Protein AF-A0A4U6BMV7-F1 (afdb_monomer_lite)

Foldseek 3Di:
DLVVLVVVLVVLCVVPVPQDQDDPVLVLQVVLCLLQVNLDDGPVVVVVVPDHDHQPADPVLSVVVVLLSQLAPDPPDDDPPDDDDPDRDHHQPSVLCVVCSVVVHDDVVNVVSSVVSVVSSVSNCVSRVVRVVVCVVVVVVSPDDPSLVVLVLLLLLVLQVVVDPDPDLVVRVVSQLVLLVLLLCLLVPQWPFDPSDHNVSSQVQFDADPNDGDSGGDVVSSPQDPVRSVVSVPDPSDDPVSHTDSDSVVIDGD

Organism: NCBI:txid211460

Secondary structure (DSSP, 8-state):
-HHHHHHHHHHHHHHSTT-----HHHHHHHHHHHHTTT-S--HHHHHHTTT-------HHHHHHHHHHHHHT--TT---TT----SSPPPPP-HHHHHHHHHHT---HHHHHHHHHHHHHHHHHHHHHHHHHHHHHHHHHHHSTTSTHHHHHHHHHHHHHHHH-S---GGG-HHHHHHHHHHHHHHHTTSBPPPTT--HHHHHTTEEEETTEEEEEE-HHHHT--HHHHHHHHT-TTS-GGGS--SSGGGSPB-

Structure (mmCIF, N/CA/C/O backbone):
data_AF-A0A4U6BMV7-F1
#
_entry.id   AF-A0A4U6BMV7-F1
#
loop_
_atom_site.group_PDB
_atom_site.id
_atom_site.type_symbol
_atom_site.label_atom_id
_atom_site.label_alt_id
_atom_site.label_comp_id
_atom_site.label_asym_id
_atom_site.label_entity_id
_atom_site.label_seq_id
_atom_site.pdbx_PDB_ins_code
_atom_site.Cartn_x
_atom_site.Cartn_y
_atom_site.Cartn_z
_atom_site.occupancy
_atom_site.B_iso_or_equiv
_atom_site.auth_seq_id
_atom_site.auth_comp_id
_atom_site.auth_asym_id
_atom_site.auth_atom_id
_atom_site.pdbx_PDB_model_num
ATOM 1 N N . MET A 1 1 ? -32.126 15.095 31.385 1.00 83.62 1 MET A N 1
ATOM 2 C CA . MET A 1 1 ? -31.012 14.334 31.990 1.00 83.62 1 MET A CA 1
ATOM 3 C C . MET A 1 1 ? -30.967 12.863 31.563 1.00 83.62 1 MET A C 1
ATOM 5 O O . MET A 1 1 ? -30.259 12.572 30.618 1.00 83.62 1 MET A O 1
ATOM 9 N N . TRP A 1 2 ? -31.714 11.914 32.154 1.00 89.50 2 TRP A N 1
ATOM 10 C CA . TRP A 1 2 ? -31.563 10.479 31.798 1.00 89.50 2 TRP A CA 1
ATOM 11 C C . TRP A 1 2 ? -31.901 10.126 30.342 1.00 89.50 2 TRP A C 1
ATOM 13 O O . TRP A 1 2 ? -31.270 9.252 29.758 1.00 89.50 2 TRP A O 1
ATOM 23 N N . ILE A 1 3 ? -32.857 10.838 29.740 1.00 88.56 3 ILE A N 1
ATOM 24 C CA . ILE A 1 3 ? -33.189 10.700 28.314 1.00 88.56 3 ILE A CA 1
ATOM 25 C C . ILE A 1 3 ? -32.003 11.117 27.429 1.00 88.56 3 ILE A C 1
ATOM 27 O O . ILE A 1 3 ? -31.721 10.449 26.440 1.00 88.56 3 ILE A O 1
ATOM 31 N N . GLU A 1 4 ? -31.285 12.179 27.804 1.00 87.25 4 GLU A N 1
ATOM 32 C CA . GLU A 1 4 ? -30.104 12.668 27.076 1.00 87.25 4 GLU A CA 1
ATOM 33 C C . GLU A 1 4 ? -28.931 11.700 27.241 1.00 87.25 4 GLU A C 1
ATOM 35 O O . GLU A 1 4 ? -28.307 11.331 26.259 1.00 87.25 4 GLU A O 1
ATOM 40 N N . ILE A 1 5 ? -28.697 11.185 28.453 1.00 86.31 5 ILE A N 1
ATOM 41 C CA . ILE A 1 5 ? -27.660 10.168 28.703 1.00 86.31 5 ILE A CA 1
ATOM 42 C C . ILE A 1 5 ? -27.925 8.903 27.865 1.00 86.31 5 ILE A C 1
ATOM 44 O O . ILE A 1 5 ? -27.012 8.355 27.250 1.00 86.31 5 ILE A O 1
ATOM 48 N N . ALA A 1 6 ? -29.182 8.454 27.790 1.00 85.06 6 ALA A N 1
ATOM 49 C CA . ALA A 1 6 ? -29.576 7.313 26.963 1.00 85.06 6 ALA A CA 1
ATOM 50 C C . ALA A 1 6 ? -29.436 7.581 25.454 1.00 85.06 6 ALA A C 1
ATOM 52 O O . ALA A 1 6 ? -29.246 6.651 24.666 1.00 85.06 6 ALA A O 1
ATOM 53 N N . HIS A 1 7 ? -29.582 8.836 25.030 1.00 81.50 7 HIS A N 1
ATOM 54 C CA . HIS A 1 7 ? -29.341 9.255 23.654 1.00 81.50 7 HIS A CA 1
ATOM 55 C C . HIS A 1 7 ? -27.842 9.236 23.338 1.00 81.50 7 HIS A C 1
ATOM 57 O O . HIS A 1 7 ? -27.431 8.486 22.455 1.00 81.50 7 HIS A O 1
ATOM 63 N N . ASP A 1 8 ? -27.034 9.936 24.138 1.00 85.75 8 ASP A N 1
ATOM 64 C CA . ASP A 1 8 ? -25.571 9.974 24.036 1.00 85.75 8 ASP A CA 1
ATOM 65 C C . ASP A 1 8 ? -24.968 8.564 24.003 1.00 85.75 8 ASP A C 1
ATOM 67 O O . ASP A 1 8 ? -24.117 8.265 23.170 1.00 85.75 8 ASP A O 1
ATOM 71 N N . TYR A 1 9 ? -25.418 7.665 24.885 1.00 85.44 9 TYR A N 1
ATOM 72 C CA . TYR A 1 9 ? -24.913 6.290 24.932 1.00 85.44 9 TYR A CA 1
ATOM 73 C C . TYR A 1 9 ? -25.163 5.538 23.620 1.00 85.44 9 TYR A C 1
ATOM 75 O O . TYR A 1 9 ? -24.287 4.813 23.145 1.00 85.44 9 TYR A O 1
ATOM 83 N N . ARG A 1 10 ? -26.341 5.721 23.008 1.00 78.88 10 ARG A N 1
ATOM 84 C CA . ARG A 1 10 ? -26.680 5.089 21.725 1.00 78.88 10 ARG A CA 1
ATOM 85 C C . ARG A 1 10 ? -25.865 5.666 20.576 1.00 78.88 10 ARG A C 1
ATOM 87 O O . ARG A 1 10 ? -25.401 4.889 19.747 1.00 78.88 10 ARG A O 1
ATOM 94 N N . GLU A 1 11 ? -25.668 6.980 20.540 1.00 76.12 11 GLU A N 1
ATOM 95 C CA . GLU A 1 11 ? -24.834 7.627 19.522 1.00 76.12 11 GLU A CA 1
ATOM 96 C C . GLU A 1 11 ? -23.381 7.170 19.617 1.00 76.12 11 GLU A C 1
ATOM 98 O O . GLU A 1 11 ? -22.815 6.714 18.626 1.00 76.12 11 GLU A O 1
ATOM 103 N N . ILE A 1 12 ? -22.804 7.194 20.821 1.00 77.75 12 ILE A N 1
ATOM 104 C CA . ILE A 1 12 ? -21.441 6.718 21.067 1.00 77.75 12 ILE A CA 1
ATOM 105 C C . ILE A 1 12 ? -21.323 5.250 20.647 1.00 77.75 12 ILE A C 1
ATOM 107 O O . ILE A 1 12 ? -20.420 4.895 19.897 1.00 77.75 12 ILE A O 1
ATOM 111 N N . LYS A 1 13 ? -22.264 4.388 21.045 1.00 73.69 13 LYS A N 1
ATOM 112 C CA . LYS A 1 13 ? -22.252 2.970 20.655 1.00 73.69 13 LYS A CA 1
ATOM 113 C C . LYS A 1 13 ? -22.381 2.768 19.140 1.00 73.69 13 LYS A C 1
ATOM 115 O O . LYS A 1 13 ? -21.742 1.871 18.601 1.00 73.69 13 LYS A O 1
ATOM 120 N N . ALA A 1 14 ? -23.172 3.592 18.452 1.00 65.56 14 ALA A N 1
ATOM 121 C CA . ALA A 1 14 ? -23.327 3.532 17.000 1.00 65.56 14 ALA A CA 1
ATOM 122 C C . ALA A 1 14 ? -22.058 3.984 16.258 1.00 65.56 14 ALA A C 1
ATOM 124 O O . ALA A 1 14 ? -21.673 3.350 15.279 1.00 65.56 14 ALA A O 1
ATOM 125 N N . VAL A 1 15 ? -21.392 5.038 16.742 1.00 62.84 15 VAL A N 1
ATOM 126 C CA . VAL A 1 15 ? -20.135 5.550 16.170 1.00 62.84 15 VAL A CA 1
ATOM 127 C C . VAL A 1 15 ? -18.964 4.603 16.436 1.00 62.84 15 VAL A C 1
ATOM 129 O O . VAL A 1 15 ? -18.082 4.464 15.593 1.00 62.84 15 VAL A O 1
ATOM 132 N N . LEU A 1 16 ? -18.954 3.944 17.595 1.00 63.50 16 LEU A N 1
ATOM 133 C CA . LEU A 1 16 ? -17.887 3.030 18.006 1.00 63.50 16 LEU A CA 1
ATOM 134 C C . LEU A 1 16 ? -18.096 1.577 17.538 1.00 63.50 16 LEU A C 1
ATOM 136 O O . LEU A 1 16 ? -17.238 0.733 17.800 1.00 63.50 16 LEU A O 1
ATOM 140 N N . ASN A 1 17 ? -19.202 1.278 16.846 1.00 49.00 17 ASN A N 1
ATOM 141 C CA . ASN A 1 17 ? -19.452 -0.021 16.215 1.00 49.00 17 ASN A CA 1
ATOM 142 C C . ASN A 1 17 ? -18.253 -0.387 15.311 1.00 49.00 17 ASN A C 1
ATOM 144 O O . ASN A 1 17 ? -17.755 0.476 14.588 1.00 49.00 17 ASN A O 1
ATOM 148 N N . PRO A 1 18 ? -17.720 -1.614 15.423 1.00 49.53 18 PRO A N 1
ATOM 149 C CA . PRO A 1 18 ? -16.301 -1.880 15.639 1.00 49.53 18 PRO A CA 1
ATOM 150 C C . PRO A 1 18 ? -15.418 -1.236 14.566 1.00 49.53 18 PRO A C 1
ATOM 152 O O . PRO A 1 18 ? -15.155 -1.823 13.520 1.00 49.53 18 PRO A O 1
ATOM 155 N N . PHE A 1 19 ? -14.898 -0.038 14.840 1.00 53.53 19 PHE A N 1
ATOM 156 C CA . PHE A 1 19 ? -13.925 0.580 13.947 1.00 53.53 19 PHE A CA 1
ATOM 157 C C . PHE A 1 19 ? -12.626 -0.231 14.019 1.00 53.53 19 PHE A C 1
ATOM 159 O O . PH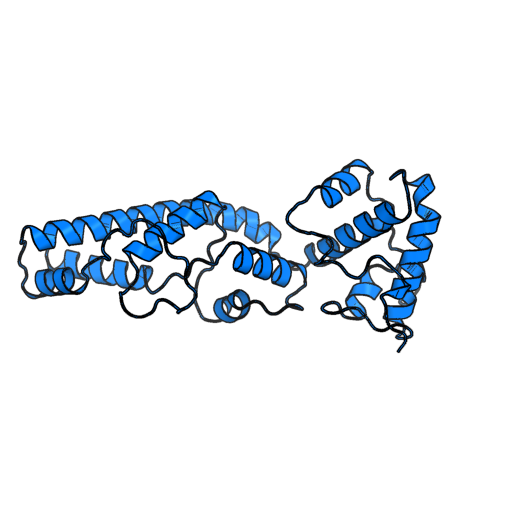E A 1 19 ? -11.877 -0.232 15.000 1.00 53.53 19 PHE A O 1
ATOM 166 N N . TRP A 1 20 ? -12.374 -0.999 12.968 1.00 51.22 20 TRP A N 1
ATOM 167 C CA . TRP A 1 20 ? -11.226 -1.881 12.905 1.00 51.22 20 TRP A CA 1
ATOM 168 C C . TRP A 1 20 ? -9.973 -1.103 12.501 1.00 51.22 20 TRP A C 1
ATOM 170 O O . TRP A 1 20 ? -9.879 -0.580 11.390 1.00 51.22 20 TRP A O 1
ATOM 180 N N . VAL A 1 21 ? -8.973 -1.047 13.386 1.00 56.03 21 VAL A N 1
ATOM 181 C CA . VAL A 1 21 ? -7.709 -0.360 13.086 1.00 56.03 21 VAL A CA 1
ATOM 182 C C . VAL A 1 21 ? -6.699 -1.341 12.468 1.00 56.03 21 VAL A C 1
ATOM 184 O O . VAL A 1 21 ? -6.159 -2.204 13.182 1.00 56.03 21 VAL A O 1
ATOM 187 N N . PRO A 1 22 ? -6.374 -1.215 11.164 1.00 55.50 22 PRO A N 1
ATOM 188 C CA . PRO A 1 22 ? -5.444 -2.122 10.503 1.00 55.50 22 PRO A CA 1
ATOM 189 C C . PRO A 1 22 ? -4.059 -2.121 11.140 1.00 55.50 22 PRO A C 1
ATOM 191 O O . PRO A 1 22 ? -3.555 -1.097 11.608 1.00 55.50 22 PRO A O 1
ATOM 194 N N . SER A 1 23 ? -3.395 -3.276 11.106 1.00 59.62 23 SER A N 1
ATOM 195 C CA . SER A 1 23 ? -1.971 -3.354 11.432 1.00 59.62 23 SER A CA 1
ATOM 196 C C . SER A 1 23 ? -1.124 -2.574 10.433 1.00 59.62 23 SER A C 1
ATOM 198 O O . SER A 1 23 ? -1.564 -2.280 9.321 1.00 59.62 23 SER A O 1
ATOM 200 N N . ALA A 1 24 ? 0.122 -2.268 10.808 1.00 58.81 24 ALA A N 1
ATOM 201 C CA . ALA A 1 24 ? 1.082 -1.671 9.884 1.00 58.81 24 ALA A CA 1
ATOM 202 C C . ALA A 1 24 ? 1.212 -2.511 8.605 1.00 58.81 24 ALA A C 1
ATOM 204 O O . ALA A 1 24 ? 1.053 -1.977 7.517 1.00 58.81 24 ALA A O 1
ATOM 205 N N . ALA A 1 25 ? 1.347 -3.833 8.740 1.00 60.06 25 ALA A N 1
ATOM 206 C CA . ALA A 1 25 ? 1.428 -4.750 7.608 1.00 60.06 25 ALA A CA 1
ATOM 207 C C . ALA A 1 25 ? 0.145 -4.783 6.755 1.00 60.06 25 ALA A C 1
ATOM 209 O O . ALA A 1 25 ? 0.225 -4.840 5.532 1.00 60.06 25 ALA A O 1
ATOM 210 N N . GLN A 1 26 ? -1.039 -4.731 7.375 1.00 61.44 26 GLN A N 1
ATOM 211 C CA . GLN A 1 26 ? -2.317 -4.694 6.652 1.00 61.44 26 GLN A CA 1
ATOM 212 C C . GLN A 1 26 ? -2.498 -3.375 5.906 1.00 61.44 26 GLN A C 1
ATOM 214 O O . GLN A 1 26 ? -2.930 -3.378 4.756 1.00 61.44 26 GLN A O 1
ATOM 219 N N . TRP A 1 27 ? -2.127 -2.262 6.536 1.00 62.41 27 TRP A N 1
ATOM 220 C CA . TRP A 1 27 ? -2.123 -0.949 5.907 1.00 62.41 27 TRP A CA 1
ATOM 221 C C . TRP A 1 27 ? -1.129 -0.883 4.751 1.00 62.41 27 TRP A C 1
ATOM 223 O O . TRP A 1 27 ? -1.503 -0.458 3.667 1.00 62.41 27 TRP A O 1
ATOM 233 N N . ASP A 1 28 ? 0.097 -1.368 4.939 1.00 61.62 28 ASP A N 1
ATOM 234 C CA . ASP A 1 28 ? 1.102 -1.436 3.877 1.00 61.62 28 ASP A CA 1
ATOM 235 C C . ASP A 1 28 ? 0.596 -2.302 2.718 1.00 61.62 28 ASP A C 1
ATOM 237 O O . ASP A 1 28 ? 0.696 -1.904 1.562 1.00 61.62 28 ASP A O 1
ATOM 241 N N . LEU A 1 29 ? -0.041 -3.442 3.012 1.00 63.47 29 LEU A N 1
ATOM 242 C CA . LEU A 1 29 ? -0.677 -4.292 2.005 1.00 63.47 29 LEU A CA 1
ATOM 243 C C . LEU A 1 29 ? -1.846 -3.590 1.300 1.00 63.47 29 LEU A C 1
ATOM 245 O O . LEU A 1 29 ? -2.033 -3.777 0.102 1.00 63.47 29 LEU A O 1
ATOM 249 N N . HIS A 1 30 ? -2.636 -2.781 2.005 1.00 63.94 30 HIS A N 1
ATOM 250 C CA . HIS A 1 30 ? -3.704 -1.982 1.405 1.00 63.94 30 HIS A CA 1
ATOM 251 C C . HIS A 1 30 ? -3.160 -0.851 0.534 1.00 63.94 30 HIS A C 1
ATOM 253 O O . HIS A 1 30 ? -3.622 -0.685 -0.588 1.00 63.94 30 HIS A O 1
ATOM 259 N N . VAL A 1 31 ? -2.131 -0.137 0.985 1.00 61.56 31 VAL A N 1
ATOM 260 C CA . VAL A 1 31 ? -1.416 0.858 0.181 1.00 61.56 31 VAL A CA 1
ATOM 261 C C . VAL A 1 31 ? -0.838 0.194 -1.067 1.00 61.56 31 VAL A C 1
ATOM 263 O O . VAL A 1 31 ? -1.027 0.701 -2.165 1.00 61.56 31 VAL A O 1
ATOM 266 N N . LEU A 1 32 ? -0.218 -0.981 -0.942 1.00 60.97 32 LEU A N 1
ATOM 267 C CA . LEU A 1 32 ? 0.260 -1.764 -2.083 1.00 60.97 32 LEU A CA 1
ATOM 268 C C . LEU A 1 32 ? -0.884 -2.216 -2.996 1.00 60.97 32 LEU A C 1
ATOM 270 O O . LEU A 1 32 ? -0.757 -2.127 -4.213 1.00 60.97 32 LEU A O 1
ATOM 274 N N . CYS A 1 33 ? -2.014 -2.656 -2.443 1.00 64.06 33 CYS A N 1
ATOM 275 C CA . CYS A 1 33 ? -3.225 -2.987 -3.193 1.00 64.06 33 CYS A CA 1
ATOM 276 C C . CYS A 1 33 ? -3.722 -1.777 -3.999 1.00 64.06 33 CYS A C 1
ATOM 278 O O . CYS A 1 33 ? -3.931 -1.894 -5.205 1.00 64.06 33 CYS A O 1
ATOM 280 N N . VAL A 1 34 ? -3.833 -0.599 -3.382 1.00 58.66 34 VAL A N 1
ATOM 281 C CA . VAL A 1 34 ? -4.225 0.652 -4.051 1.00 58.66 34 VAL A CA 1
ATOM 282 C C . VAL A 1 34 ? -3.208 1.029 -5.135 1.00 58.66 34 VAL A C 1
ATOM 284 O O . VAL A 1 34 ? -3.586 1.216 -6.292 1.00 58.66 34 VAL A O 1
ATOM 287 N N . LEU A 1 35 ? -1.912 1.022 -4.811 1.00 56.78 35 LEU A N 1
ATOM 288 C CA . LEU A 1 35 ? -0.816 1.330 -5.740 1.00 56.78 35 LEU A CA 1
ATOM 289 C C . LEU A 1 35 ? -0.722 0.347 -6.918 1.00 56.78 35 LEU A C 1
ATOM 291 O O . LEU A 1 35 ? -0.221 0.697 -7.990 1.00 56.78 35 LEU A O 1
ATOM 295 N N . THR A 1 36 ? -1.203 -0.882 -6.739 1.00 55.47 36 THR A N 1
ATOM 296 C CA . THR A 1 36 ? -1.270 -1.918 -7.779 1.00 55.47 36 THR A CA 1
ATOM 297 C C . THR A 1 36 ? -2.635 -1.989 -8.463 1.00 55.47 36 THR A C 1
ATOM 299 O O . THR A 1 36 ? -2.895 -2.952 -9.179 1.00 55.47 36 THR A O 1
ATOM 302 N N . HIS A 1 37 ? -3.508 -0.983 -8.309 1.00 57.28 37 HIS A N 1
ATOM 303 C CA . HIS A 1 37 ? -4.854 -0.961 -8.911 1.00 57.28 37 HIS A CA 1
ATOM 304 C C . HIS A 1 37 ? -5.693 -2.191 -8.543 1.00 57.28 37 HIS A C 1
ATOM 306 O O . HIS A 1 37 ? -6.374 -2.772 -9.385 1.00 57.28 37 HIS A O 1
ATOM 312 N N . ARG A 1 38 ? -5.615 -2.613 -7.278 1.00 56.16 38 ARG A N 1
ATOM 313 C CA . ARG A 1 38 ? -6.311 -3.785 -6.727 1.00 56.16 38 ARG A CA 1
ATOM 314 C C . ARG A 1 38 ? -5.942 -5.112 -7.401 1.00 56.16 38 ARG A C 1
ATOM 316 O O . ARG A 1 38 ? -6.679 -6.082 -7.286 1.00 56.16 38 ARG A O 1
ATOM 323 N N . GLN A 1 39 ? -4.789 -5.179 -8.074 1.00 55.53 39 GLN A N 1
ATOM 324 C CA . GLN A 1 39 ? -4.246 -6.442 -8.597 1.00 55.53 39 GLN A CA 1
ATOM 325 C C . GLN A 1 39 ? -3.719 -7.359 -7.482 1.00 55.53 39 GLN A C 1
ATOM 327 O O . GLN A 1 39 ? -3.504 -8.547 -7.713 1.00 55.53 39 GLN A O 1
ATOM 332 N N . MET A 1 40 ? -3.506 -6.813 -6.282 1.00 59.59 40 MET A N 1
ATOM 333 C CA . MET A 1 40 ? -3.282 -7.569 -5.052 1.00 59.59 40 MET A CA 1
ATOM 334 C C . MET A 1 40 ? -4.548 -7.548 -4.204 1.00 59.59 40 MET A C 1
ATOM 336 O O . MET A 1 40 ? -5.161 -6.494 -4.043 1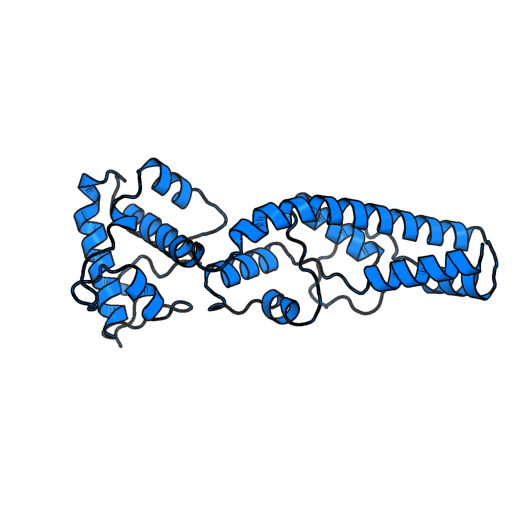.00 59.59 40 MET A O 1
ATOM 340 N N . GLU A 1 41 ? -4.911 -8.685 -3.623 1.00 56.56 41 GLU A N 1
ATOM 341 C CA . GLU A 1 41 ? -5.991 -8.738 -2.643 1.00 56.56 41 GLU A CA 1
ATOM 342 C C . GLU A 1 41 ? -5.493 -8.194 -1.302 1.00 56.56 41 GLU A C 1
ATOM 344 O O . GLU A 1 41 ? -4.417 -8.552 -0.820 1.00 56.56 41 GLU A O 1
ATOM 349 N N . SER A 1 42 ? -6.277 -7.306 -0.696 1.00 56.28 42 SER A N 1
ATOM 350 C CA . SER A 1 42 ? -6.076 -6.880 0.684 1.00 56.28 42 SER A CA 1
ATOM 351 C C . SER A 1 42 ? -7.390 -7.062 1.445 1.00 56.28 42 SER A C 1
ATOM 353 O O . SER A 1 42 ? -8.431 -6.618 0.947 1.00 56.28 42 SER A O 1
ATOM 355 N N . PRO A 1 43 ? -7.366 -7.666 2.651 1.00 57.53 43 PRO A N 1
ATOM 356 C CA . PRO A 1 43 ? -8.554 -7.817 3.496 1.00 57.53 43 PRO A CA 1
ATOM 357 C C . PRO A 1 43 ? -9.254 -6.480 3.775 1.00 57.53 43 PRO A C 1
ATOM 359 O O . PRO A 1 43 ? -10.473 -6.416 3.904 1.00 57.53 43 PRO A O 1
ATOM 362 N N . LEU A 1 44 ? -8.476 -5.393 3.799 1.00 54.41 44 LEU A N 1
ATOM 363 C CA . LEU A 1 44 ? -8.969 -4.026 3.937 1.00 54.41 44 LEU A CA 1
ATOM 364 C C . LEU A 1 44 ? -9.804 -3.565 2.747 1.00 54.41 44 LEU A C 1
ATOM 366 O O . LEU A 1 44 ? -10.798 -2.871 2.919 1.00 54.41 44 LEU A O 1
ATOM 370 N N . THR A 1 45 ? -9.419 -3.941 1.531 1.00 53.03 45 THR A N 1
ATOM 371 C CA . THR A 1 45 ? -10.122 -3.511 0.319 1.00 53.03 45 THR A CA 1
ATOM 372 C C . THR A 1 45 ? -11.473 -4.213 0.206 1.00 53.03 45 THR A C 1
ATOM 374 O O . THR A 1 45 ? -12.445 -3.573 -0.181 1.00 53.03 45 THR A O 1
ATOM 377 N N . ALA A 1 46 ? -11.562 -5.481 0.626 1.00 49.78 46 ALA A N 1
ATOM 378 C CA . ALA A 1 46 ? -12.832 -6.198 0.746 1.00 49.78 46 ALA A CA 1
ATOM 379 C C . ALA A 1 46 ?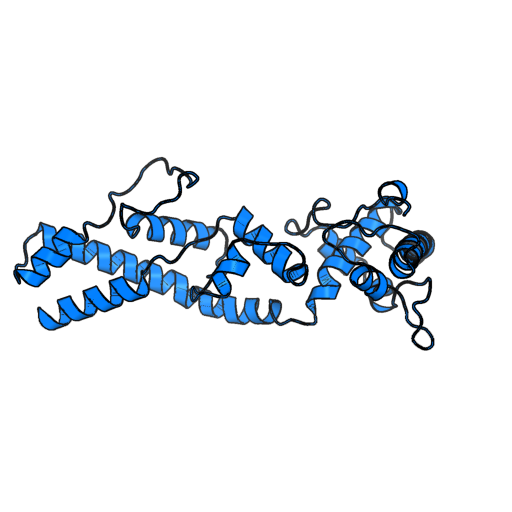 -13.773 -5.552 1.783 1.00 49.78 46 ALA A C 1
ATOM 381 O O . ALA A 1 46 ? -14.964 -5.427 1.520 1.00 49.78 46 ALA A O 1
ATOM 382 N N . ARG A 1 47 ? -13.238 -5.068 2.915 1.00 49.75 47 ARG A N 1
ATOM 383 C CA . ARG A 1 47 ? -14.019 -4.363 3.952 1.00 49.75 47 ARG A CA 1
ATOM 384 C C . ARG A 1 47 ? -14.407 -2.928 3.582 1.00 49.75 47 ARG A C 1
ATOM 386 O O . ARG A 1 47 ? -15.509 -2.509 3.907 1.00 49.75 47 ARG A O 1
ATOM 393 N N . SER A 1 48 ? -13.573 -2.207 2.825 1.00 45.75 48 SER A N 1
ATOM 394 C CA . SER A 1 48 ? -13.875 -0.838 2.355 1.00 45.75 48 SER A CA 1
ATOM 395 C C . SER A 1 48 ? -15.148 -0.728 1.506 1.00 45.75 48 SER A C 1
ATOM 397 O O . SER A 1 48 ? -15.725 0.347 1.389 1.00 45.75 48 SER A O 1
ATOM 399 N N . VAL A 1 49 ? -15.587 -1.841 0.909 1.00 42.62 49 VAL A N 1
ATOM 400 C CA . VAL A 1 49 ? -16.810 -1.930 0.096 1.00 42.62 49 VAL A CA 1
ATOM 401 C C . VAL A 1 49 ? -18.064 -2.099 0.973 1.00 42.62 49 VAL A C 1
ATOM 403 O O . VAL A 1 49 ? -19.171 -1.886 0.491 1.00 42.62 49 VAL A O 1
ATOM 406 N N . VAL A 1 50 ? -17.907 -2.438 2.260 1.00 40.78 50 VAL A N 1
ATOM 407 C CA . VAL A 1 50 ? -18.983 -2.892 3.160 1.00 40.78 50 VAL A CA 1
ATOM 408 C C . VAL A 1 50 ? -19.161 -1.957 4.374 1.00 40.78 50 VAL A C 1
ATOM 410 O O . VAL A 1 50 ? -19.449 -2.416 5.461 1.00 40.78 50 VAL A O 1
ATOM 413 N N . TYR A 1 51 ? -19.074 -0.633 4.197 1.00 36.44 51 TYR A N 1
ATOM 414 C CA . TYR A 1 51 ? -19.505 0.375 5.200 1.00 36.44 51 TYR A CA 1
ATOM 415 C C . TYR A 1 51 ? -18.571 0.732 6.380 1.00 36.44 51 TYR A C 1
ATOM 417 O O . TYR A 1 51 ? -19.046 1.320 7.347 1.00 36.44 51 TYR A O 1
ATOM 425 N N . GLU A 1 52 ? -17.253 0.521 6.308 1.00 41.19 52 GLU A N 1
ATOM 426 C CA . GLU A 1 52 ? -16.341 1.025 7.358 1.00 41.19 52 GLU A CA 1
ATOM 427 C C . GLU A 1 52 ? -15.364 2.094 6.826 1.00 41.19 52 GLU A C 1
ATOM 429 O O . GLU A 1 52 ? -14.620 1.825 5.874 1.00 41.19 52 GLU A O 1
ATOM 434 N N . PRO A 1 53 ? -15.319 3.308 7.416 1.00 43.22 53 PRO A N 1
ATOM 435 C CA . PRO A 1 53 ? -14.282 4.283 7.102 1.00 43.22 53 PRO A CA 1
ATOM 436 C C . PRO A 1 53 ? -12.920 3.735 7.540 1.00 43.22 53 PRO A C 1
ATOM 438 O O . PRO A 1 53 ? -12.655 3.526 8.722 1.00 43.22 53 PRO A O 1
ATOM 441 N N . ILE A 1 54 ? -12.023 3.500 6.580 1.00 44.72 54 ILE A N 1
ATOM 442 C CA . ILE A 1 54 ? -10.644 3.126 6.893 1.00 44.72 54 ILE A CA 1
ATOM 443 C C . ILE A 1 54 ? -9.858 4.408 7.176 1.00 44.72 54 ILE A C 1
ATOM 445 O O . ILE A 1 54 ? -9.551 5.182 6.267 1.00 44.72 54 ILE A O 1
ATOM 449 N N . TYR A 1 55 ? -9.501 4.624 8.439 1.00 47.34 55 TYR A N 1
ATOM 450 C CA . TYR A 1 55 ? -8.738 5.798 8.851 1.00 47.34 55 TYR A CA 1
ATOM 451 C C . TYR A 1 55 ? -7.259 5.676 8.449 1.00 47.34 55 TYR A C 1
ATOM 453 O O . TYR A 1 55 ? -6.508 4.850 8.975 1.00 47.34 55 TYR A O 1
ATOM 461 N N . SER A 1 56 ? -6.822 6.532 7.518 1.00 46.91 56 SER A N 1
ATOM 462 C CA . SER A 1 56 ? -5.407 6.719 7.173 1.00 46.91 56 SER A CA 1
ATOM 463 C C . SER A 1 56 ? -4.719 7.566 8.241 1.00 46.91 56 SER A C 1
ATOM 465 O O . SER A 1 56 ? -4.608 8.785 8.116 1.00 46.91 56 SER A O 1
ATOM 467 N N . VAL A 1 57 ? -4.237 6.919 9.293 1.00 55.09 57 VAL A N 1
ATOM 468 C CA . VAL A 1 57 ? -3.481 7.555 10.379 1.00 55.09 57 VAL A CA 1
ATOM 469 C C . VAL A 1 57 ? -1.989 7.226 10.286 1.00 55.09 57 VAL A C 1
ATOM 471 O O . VAL A 1 57 ? -1.593 6.133 9.868 1.00 55.09 57 VAL A O 1
ATOM 474 N N . ASP A 1 58 ? -1.131 8.172 10.674 1.00 55.69 58 ASP A N 1
ATOM 475 C CA . ASP A 1 58 ? 0.308 7.927 10.820 1.00 55.69 58 ASP A CA 1
ATOM 476 C C . ASP A 1 58 ? 0.590 6.806 11.852 1.00 55.69 58 ASP A C 1
ATOM 478 O O . ASP A 1 58 ? -0.313 6.287 12.511 1.00 55.69 58 ASP A O 1
ATOM 482 N N . ALA A 1 59 ? 1.838 6.338 11.946 1.00 56.19 59 ALA A N 1
ATOM 483 C CA . ALA A 1 59 ? 2.164 5.177 12.781 1.00 56.19 59 ALA A CA 1
ATOM 484 C C . ALA A 1 59 ? 1.887 5.403 14.283 1.00 56.19 59 ALA A C 1
ATOM 486 O O . ALA A 1 59 ? 1.412 4.480 14.950 1.00 56.19 59 ALA A O 1
ATOM 487 N N . SER A 1 60 ? 2.135 6.608 14.811 1.00 59.28 60 SER A N 1
ATOM 488 C CA . SER A 1 60 ? 1.892 6.915 16.227 1.00 59.28 60 SER A CA 1
ATOM 489 C C . SER A 1 60 ? 0.395 7.028 16.520 1.00 59.28 60 SER A C 1
ATOM 491 O O . SER A 1 60 ? -0.082 6.445 17.495 1.00 59.28 60 SER A O 1
ATOM 493 N N . ARG A 1 61 ? -0.380 7.657 15.630 1.00 63.78 61 ARG A N 1
ATOM 494 C CA . ARG A 1 61 ? -1.843 7.746 15.736 1.00 63.78 61 ARG A CA 1
ATOM 495 C C . ARG A 1 61 ? -2.532 6.406 15.523 1.00 63.78 61 ARG A C 1
ATOM 497 O O . ARG A 1 61 ? -3.509 6.136 16.208 1.00 63.78 61 ARG A O 1
ATOM 504 N N . ARG A 1 62 ? -2.022 5.528 14.650 1.00 62.75 62 ARG A N 1
ATOM 505 C CA . ARG A 1 62 ? -2.513 4.139 14.533 1.00 62.75 62 ARG A CA 1
ATOM 506 C C . ARG A 1 62 ? -2.322 3.362 15.824 1.00 62.75 62 ARG A C 1
ATOM 508 O O . ARG A 1 62 ? -3.213 2.613 16.208 1.00 62.75 62 ARG A O 1
ATOM 515 N N . SER A 1 63 ? -1.187 3.543 16.496 1.00 63.66 63 SER A N 1
ATOM 516 C CA . SER A 1 63 ? -0.951 2.931 17.804 1.00 63.66 63 SER A CA 1
ATOM 517 C C . SER A 1 63 ? -1.920 3.474 18.861 1.00 63.66 63 SER A C 1
ATOM 519 O O . SER A 1 63 ? -2.485 2.694 19.624 1.00 63.66 63 SER A O 1
ATOM 521 N N . ALA A 1 64 ? -2.171 4.787 18.865 1.00 67.44 64 ALA A N 1
ATOM 522 C CA . ALA A 1 64 ? -3.118 5.426 19.780 1.00 67.44 64 ALA A CA 1
ATOM 523 C C . ALA A 1 64 ? -4.579 5.015 19.514 1.00 67.44 64 ALA A C 1
ATOM 525 O O . ALA A 1 64 ? -5.284 4.637 20.444 1.00 67.44 64 ALA A O 1
ATOM 526 N N . LEU A 1 65 ? -5.022 5.008 18.252 1.00 67.81 65 LEU A N 1
ATOM 527 C CA . LEU A 1 65 ? -6.353 4.533 17.857 1.00 67.81 65 LEU A CA 1
ATOM 528 C C . LEU A 1 65 ? -6.529 3.046 18.144 1.00 67.81 65 LEU A C 1
ATOM 530 O O . LEU A 1 65 ? -7.614 2.636 18.539 1.00 67.81 65 LEU A O 1
ATOM 534 N N . ARG A 1 66 ? -5.467 2.242 18.002 1.00 66.25 66 ARG A N 1
ATOM 535 C CA . ARG A 1 66 ? -5.480 0.852 18.458 1.00 66.25 66 ARG A CA 1
ATOM 536 C C . ARG A 1 66 ? -5.736 0.781 19.951 1.00 66.25 66 ARG A C 1
ATOM 538 O O . ARG A 1 66 ? -6.682 0.107 20.328 1.00 66.25 66 ARG A O 1
ATOM 545 N N . ALA A 1 67 ? -4.961 1.487 20.774 1.00 68.31 67 ALA A N 1
ATOM 546 C CA . ALA A 1 67 ? -5.162 1.509 22.225 1.00 68.31 67 ALA A CA 1
ATOM 547 C C . ALA A 1 67 ? -6.607 1.890 22.597 1.00 68.31 67 ALA A C 1
ATOM 549 O O . ALA A 1 67 ? -7.263 1.149 23.321 1.00 68.31 67 ALA A O 1
ATOM 550 N N . VAL A 1 68 ? -7.146 2.951 21.989 1.00 72.12 68 VAL A N 1
ATOM 551 C CA . VAL A 1 68 ? -8.546 3.364 22.178 1.00 72.12 68 VAL A CA 1
ATOM 552 C C . VAL A 1 68 ? -9.526 2.272 21.720 1.00 72.12 68 VAL A C 1
ATOM 554 O O . VAL A 1 68 ? -10.466 1.963 22.442 1.00 72.12 68 VAL A O 1
ATOM 557 N N . SER A 1 69 ? -9.280 1.616 20.580 1.00 69.19 69 SER A N 1
ATOM 558 C CA . SER A 1 69 ? -10.108 0.493 20.112 1.00 69.19 69 SER A CA 1
ATOM 559 C C . SER A 1 69 ? -10.069 -0.723 21.043 1.00 69.19 69 SER A C 1
ATOM 561 O O . SER A 1 69 ? -11.057 -1.438 21.105 1.00 69.19 69 SER A O 1
ATOM 563 N N . TYR A 1 70 ? -8.974 -0.961 21.780 1.00 67.81 70 TYR A N 1
ATOM 564 C CA . TYR A 1 70 ? -8.906 -2.041 22.774 1.00 67.81 70 TYR A CA 1
ATOM 565 C C . TYR A 1 70 ? -9.777 -1.746 23.986 1.00 67.81 70 TYR A C 1
ATOM 567 O O . TYR A 1 70 ? -10.501 -2.624 24.442 1.00 67.81 70 TYR A O 1
ATOM 575 N N . GLU A 1 71 ? -9.690 -0.528 24.513 1.00 70.75 71 GLU A N 1
ATOM 576 C CA . GLU A 1 71 ? -10.459 -0.131 25.694 1.00 70.75 71 GLU A CA 1
ATOM 577 C C . GLU A 1 71 ? -11.965 -0.081 25.390 1.00 70.75 71 GLU A C 1
ATOM 579 O O . GLU A 1 71 ? -12.787 -0.382 26.255 1.00 70.75 71 GLU A O 1
ATOM 584 N N . LEU A 1 72 ? -12.309 0.230 24.136 1.00 70.81 72 LEU A N 1
ATOM 585 C CA . LEU A 1 72 ? -13.671 0.240 23.602 1.00 70.81 72 LEU A CA 1
ATOM 586 C C . LEU A 1 72 ? -14.123 -1.103 23.010 1.00 70.81 72 LEU A C 1
ATOM 588 O O . LEU A 1 72 ? -15.281 -1.225 22.611 1.00 70.81 72 LEU A O 1
ATOM 592 N N . ALA A 1 73 ? -13.237 -2.098 22.894 1.00 63.03 73 ALA A N 1
ATOM 593 C CA . ALA A 1 73 ? -13.586 -3.367 22.272 1.00 63.03 73 ALA A CA 1
ATOM 594 C C . ALA A 1 73 ? -14.687 -4.044 23.089 1.00 63.03 73 ALA A C 1
ATOM 596 O O . ALA A 1 73 ? -14.515 -4.321 24.278 1.00 63.03 73 ALA A O 1
ATOM 597 N N . PHE A 1 74 ? -15.800 -4.368 22.428 1.00 54.50 74 PHE A N 1
ATOM 598 C CA . PHE A 1 74 ? -16.752 -5.323 22.973 1.00 54.50 74 PHE A CA 1
ATOM 599 C C . PHE A 1 74 ? -15.995 -6.630 23.209 1.00 54.50 74 PHE A C 1
ATOM 601 O O . PHE A 1 74 ? -15.356 -7.160 22.299 1.00 54.50 74 PHE A O 1
ATOM 608 N N . SER A 1 75 ? -16.046 -7.125 24.442 1.00 47.19 75 SER A N 1
ATOM 609 C CA . SER A 1 75 ? -15.270 -8.247 24.987 1.00 47.19 75 SER A CA 1
ATOM 610 C C . SER A 1 75 ? -15.375 -9.577 24.223 1.00 47.19 75 SER A C 1
ATOM 612 O O . SER A 1 75 ? -14.769 -10.557 24.649 1.00 47.19 75 SER A O 1
ATOM 614 N N . HIS A 1 76 ? -16.117 -9.642 23.115 1.00 41.22 76 HIS A N 1
ATOM 615 C CA . HIS A 1 76 ? -16.536 -10.887 22.484 1.00 41.22 76 HIS A CA 1
ATOM 616 C C . HIS A 1 76 ? -16.059 -11.134 21.045 1.00 41.22 76 HIS A C 1
ATOM 618 O O . HIS A 1 76 ? -16.154 -12.278 20.624 1.00 41.22 76 HIS A O 1
ATOM 624 N N . ASP A 1 77 ? -15.452 -10.173 20.333 1.00 47.38 77 ASP A N 1
ATOM 625 C CA . ASP A 1 77 ? -15.113 -10.360 18.901 1.00 47.38 77 ASP A CA 1
ATOM 626 C C . ASP A 1 77 ? -13.683 -9.935 18.510 1.00 47.38 77 ASP A C 1
ATOM 628 O O . ASP A 1 77 ? -13.442 -9.377 17.435 1.00 47.38 77 ASP A O 1
ATOM 632 N N . LEU A 1 78 ? -12.685 -10.188 19.363 1.00 49.94 78 LEU A N 1
ATOM 633 C CA . LEU A 1 78 ? -11.286 -9.998 18.960 1.00 49.94 78 LEU A CA 1
ATOM 634 C C . LEU A 1 78 ? -10.774 -11.246 18.210 1.00 49.94 78 LEU A C 1
ATOM 636 O O . LEU A 1 78 ? -10.808 -12.337 18.776 1.00 49.94 78 LEU A O 1
ATOM 640 N N . PRO A 1 79 ? -10.265 -11.125 16.964 1.00 49.22 79 PRO A N 1
ATOM 641 C CA . PRO A 1 79 ? -9.700 -12.258 16.227 1.00 49.22 79 PRO A CA 1
ATOM 642 C C . PRO A 1 79 ? -8.534 -12.915 16.984 1.00 49.22 79 PRO A C 1
ATOM 644 O O . PRO A 1 79 ? -7.722 -12.206 17.577 1.00 49.22 79 PRO A O 1
ATOM 647 N N . GLU A 1 80 ? -8.375 -14.240 16.869 1.00 43.53 80 GLU A N 1
ATOM 648 C CA . GLU A 1 80 ? -7.320 -15.039 17.540 1.00 43.53 80 GLU A CA 1
ATOM 649 C C . GLU A 1 80 ? -5.881 -14.517 17.330 1.00 43.53 80 GLU A C 1
ATOM 651 O O . GLU A 1 80 ? -4.988 -14.788 18.127 1.00 43.53 80 GLU A O 1
ATOM 656 N N . ASN A 1 81 ? -5.649 -13.714 16.287 1.00 47.16 81 ASN A N 1
ATOM 657 C CA . ASN A 1 81 ? -4.321 -13.288 15.832 1.00 47.16 81 ASN A CA 1
ATOM 658 C C . ASN A 1 81 ? -3.966 -11.843 16.241 1.00 47.16 81 ASN A C 1
ATOM 660 O O . ASN A 1 81 ? -3.138 -11.189 15.597 1.00 47.16 81 ASN A O 1
ATOM 664 N N . TRP A 1 82 ? -4.651 -11.288 17.240 1.00 43.91 82 TRP A N 1
ATOM 665 C CA . TRP A 1 82 ? -4.545 -9.877 17.609 1.00 43.91 82 TRP A CA 1
ATOM 666 C C . TRP A 1 82 ? -3.384 -9.620 18.595 1.00 43.91 82 TRP A C 1
ATOM 668 O O . TRP A 1 82 ? -3.206 -10.395 19.534 1.00 43.91 82 TRP A O 1
ATOM 678 N N . PRO A 1 83 ? -2.572 -8.552 18.428 1.00 41.59 83 PRO A N 1
ATOM 679 C CA . PRO A 1 83 ? -1.378 -8.358 19.246 1.00 41.59 83 PRO A CA 1
ATOM 680 C C . PRO A 1 83 ? -1.710 -8.164 20.732 1.00 41.59 83 PRO A C 1
ATOM 682 O O . PRO A 1 83 ? -2.618 -7.417 21.111 1.00 41.59 83 PRO A O 1
ATOM 685 N N . THR A 1 84 ? -0.954 -8.846 21.584 1.00 41.38 84 THR A N 1
ATOM 686 C CA . THR A 1 84 ? -1.040 -8.793 23.044 1.00 41.38 84 THR A CA 1
ATOM 687 C C . THR A 1 84 ? -0.194 -7.629 23.561 1.00 41.38 84 THR A C 1
ATOM 689 O O . THR A 1 84 ? 1.030 -7.681 23.516 1.00 41.38 84 THR A O 1
ATOM 692 N N . PHE A 1 85 ? -0.834 -6.558 24.034 1.00 45.97 85 PHE A N 1
ATOM 693 C CA . PHE A 1 85 ? -0.154 -5.518 24.815 1.00 45.97 85 PHE A CA 1
ATOM 694 C C . PHE A 1 85 ? 0.120 -6.027 26.240 1.00 45.97 85 PHE A C 1
ATOM 696 O O . PHE A 1 85 ? -0.690 -6.780 26.780 1.00 45.97 85 PHE A O 1
ATOM 703 N N . ALA A 1 86 ? 1.266 -5.636 26.812 1.00 44.28 86 ALA A N 1
ATOM 704 C CA . ALA A 1 86 ? 1.790 -6.147 28.085 1.00 44.28 86 ALA A CA 1
ATOM 705 C C . ALA A 1 86 ? 0.971 -5.723 29.320 1.00 44.28 86 ALA A C 1
ATOM 707 O O . ALA A 1 86 ? 0.948 -6.448 30.308 1.00 44.28 86 ALA A O 1
ATOM 708 N N . GLU A 1 87 ? 0.250 -4.603 29.244 1.00 48.16 87 GLU A N 1
ATOM 709 C CA . GLU A 1 87 ? -0.658 -4.122 30.286 1.00 48.16 87 GLU A CA 1
ATOM 710 C C . GLU A 1 87 ? -1.961 -3.694 29.608 1.00 48.16 87 GLU A C 1
ATOM 712 O O . GLU A 1 87 ? -1.976 -2.782 28.780 1.00 48.16 87 GLU A O 1
ATOM 717 N N . ARG A 1 88 ? -3.051 -4.418 29.876 1.00 57.41 88 ARG A N 1
ATOM 718 C CA . ARG A 1 88 ? -4.369 -4.121 29.308 1.00 57.41 88 ARG A CA 1
ATOM 719 C C . ARG A 1 88 ? -5.191 -3.365 30.350 1.00 57.41 88 ARG A C 1
ATOM 721 O O . ARG A 1 88 ? -5.468 -3.950 31.399 1.00 57.41 88 ARG A O 1
ATOM 728 N N . PRO A 1 89 ? -5.623 -2.120 30.081 1.00 59.94 89 PRO A N 1
ATOM 729 C CA . PRO A 1 89 ? -6.718 -1.535 30.840 1.00 59.94 89 PRO A CA 1
ATOM 730 C C . PRO A 1 89 ? -7.942 -2.457 30.717 1.00 59.94 89 PRO A C 1
ATOM 732 O O . PRO A 1 89 ? -8.152 -3.041 29.646 1.00 59.94 89 PRO A O 1
ATOM 735 N N . PRO A 1 90 ? -8.746 -2.628 31.778 1.00 67.00 90 PRO A N 1
ATOM 736 C CA . PRO A 1 90 ? -9.969 -3.410 31.679 1.00 67.00 90 PRO A CA 1
ATOM 737 C C . PRO A 1 90 ? -10.913 -2.759 30.652 1.00 67.00 90 PRO A C 1
ATOM 739 O O . PRO A 1 90 ? -11.017 -1.524 30.636 1.00 67.00 90 PRO A O 1
ATOM 742 N N . PRO A 1 91 ? -11.589 -3.556 29.803 1.00 74.06 91 PRO A N 1
ATOM 743 C CA . PRO A 1 91 ? -12.538 -3.033 28.822 1.00 74.06 91 PRO A CA 1
ATOM 744 C C . PRO A 1 91 ? -13.673 -2.271 29.515 1.00 74.06 91 PRO A C 1
ATOM 746 O O . PRO A 1 91 ? -13.972 -2.525 30.687 1.00 74.06 91 PRO A O 1
ATOM 749 N N . ILE A 1 92 ? -14.306 -1.343 28.792 1.00 82.56 92 ILE A N 1
ATOM 750 C CA . ILE A 1 92 ? -15.491 -0.632 29.289 1.00 82.56 92 ILE A CA 1
ATOM 751 C C . ILE A 1 92 ? -16.599 -1.630 29.633 1.00 82.56 92 ILE A C 1
ATOM 753 O O . ILE A 1 92 ? -16.958 -2.493 28.825 1.00 82.56 92 ILE A O 1
ATOM 757 N N . ASN A 1 93 ? -17.185 -1.482 30.822 1.00 86.94 93 ASN A N 1
ATOM 758 C CA . ASN A 1 93 ? -18.329 -2.288 31.229 1.00 86.94 93 ASN A CA 1
ATOM 759 C C . ASN A 1 93 ? -19.631 -1.689 30.670 1.00 86.94 93 ASN A C 1
ATOM 761 O O . ASN A 1 93 ? -20.348 -0.940 31.339 1.00 86.94 93 ASN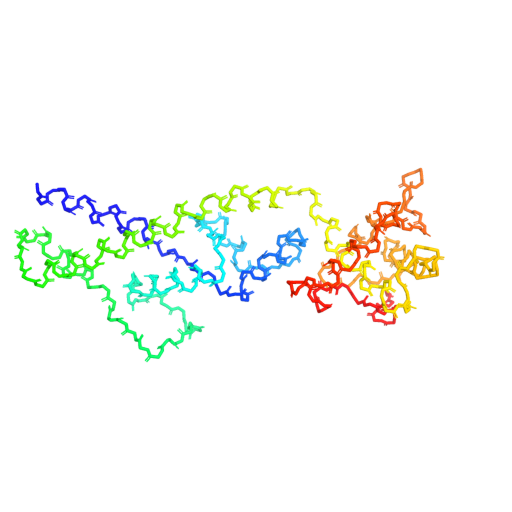 A O 1
ATOM 765 N N . TYR A 1 94 ? -19.930 -2.022 29.413 1.00 84.31 94 TYR A N 1
ATOM 766 C CA . TYR A 1 94 ? -21.126 -1.544 28.714 1.00 84.31 94 TYR A CA 1
ATOM 767 C C . TYR A 1 94 ? -22.434 -1.947 29.401 1.00 84.31 94 TYR A C 1
ATOM 769 O O . TYR A 1 94 ? -23.395 -1.177 29.330 1.00 84.31 94 TYR A O 1
ATOM 777 N N . ASP A 1 95 ? -22.463 -3.103 30.066 1.00 87.19 95 ASP A N 1
ATOM 778 C CA . ASP A 1 95 ? -23.645 -3.608 30.767 1.00 87.19 95 ASP A CA 1
ATOM 779 C C . ASP A 1 95 ? -23.938 -2.776 32.015 1.00 87.19 95 ASP A C 1
ATOM 781 O O . ASP A 1 95 ? -25.086 -2.406 32.250 1.00 87.19 95 ASP A O 1
ATOM 785 N N . LEU A 1 96 ? -22.903 -2.384 32.768 1.00 89.88 96 LEU A N 1
ATOM 786 C CA . LEU A 1 96 ? -23.056 -1.497 33.924 1.00 89.88 96 LEU A CA 1
ATOM 787 C C . LEU A 1 96 ? -23.618 -0.128 33.517 1.00 89.88 96 LEU A C 1
ATOM 789 O O . LEU A 1 96 ? -24.488 0.415 34.200 1.00 89.88 96 LEU A O 1
ATOM 793 N N . ILE A 1 97 ? -23.138 0.426 32.400 1.00 89.00 97 ILE A N 1
ATOM 794 C CA . ILE A 1 97 ? -23.637 1.700 31.867 1.00 89.00 97 ILE A CA 1
ATOM 795 C C . ILE A 1 97 ? -25.099 1.552 31.431 1.00 89.00 97 ILE A C 1
ATOM 797 O O . ILE A 1 97 ? -25.937 2.372 31.808 1.00 89.00 97 ILE A O 1
ATOM 801 N N . ALA A 1 98 ? -25.418 0.500 30.670 1.00 88.19 98 ALA A N 1
ATOM 802 C CA . ALA A 1 98 ? -26.776 0.241 30.202 1.00 88.19 98 ALA A CA 1
ATOM 803 C C . ALA A 1 98 ? -27.751 0.054 31.374 1.00 88.19 98 ALA A C 1
ATOM 805 O O . ALA A 1 98 ? -28.820 0.665 31.381 1.00 88.19 98 ALA A O 1
ATOM 806 N N . GLN A 1 99 ? -27.353 -0.715 32.389 1.00 91.12 99 GLN A N 1
ATOM 807 C CA . GLN A 1 99 ? -28.149 -0.943 33.591 1.00 91.12 99 GLN A CA 1
ATOM 808 C C . GLN A 1 99 ? -28.380 0.362 34.363 1.00 91.12 99 GLN A C 1
ATOM 810 O O . GLN A 1 99 ? -29.522 0.680 34.685 1.00 91.12 99 GLN A O 1
ATOM 815 N N . GLY A 1 100 ? -27.338 1.176 34.578 1.00 90.88 100 GLY A N 1
ATOM 816 C CA . GLY A 1 100 ? -27.472 2.474 35.251 1.00 90.88 100 GLY A CA 1
ATOM 817 C C . GLY A 1 100 ? -28.401 3.453 34.518 1.00 90.88 100 GLY A C 1
ATOM 818 O O . GLY A 1 100 ? -29.165 4.176 35.160 1.00 90.88 100 GLY A O 1
ATOM 819 N N . ILE A 1 101 ? -28.402 3.430 33.179 1.00 91.56 101 ILE A N 1
ATOM 820 C CA . ILE A 1 101 ? -29.329 4.214 32.345 1.00 91.56 101 ILE A CA 1
ATOM 821 C C . ILE A 1 101 ? -30.768 3.701 32.476 1.00 91.56 101 ILE A C 1
ATOM 823 O O . ILE A 1 101 ? -31.686 4.508 32.651 1.00 91.56 101 ILE A O 1
ATOM 827 N N . CYS A 1 102 ? -30.973 2.383 32.390 1.00 92.38 102 CYS A N 1
ATOM 828 C CA . CYS A 1 102 ? -32.287 1.749 32.521 1.00 92.38 102 CYS A CA 1
ATOM 829 C C . CYS A 1 102 ? -32.908 2.017 33.896 1.00 92.38 102 CYS A C 1
ATOM 831 O O . CYS A 1 102 ? -34.054 2.466 33.978 1.00 92.38 102 CYS A O 1
ATOM 833 N N . ASP A 1 103 ? -32.123 1.821 34.954 1.00 93.19 103 ASP A N 1
ATOM 834 C CA . ASP A 1 103 ? -32.552 1.998 36.343 1.00 93.19 103 ASP A CA 1
ATOM 835 C C . ASP A 1 103 ? -32.627 3.473 36.752 1.00 93.19 103 ASP A C 1
ATOM 837 O O . ASP A 1 103 ? -33.208 3.805 37.786 1.00 93.19 103 ASP A O 1
ATOM 841 N N . ARG A 1 104 ? -32.059 4.370 35.933 1.00 91.69 104 ARG A N 1
ATOM 842 C CA . ARG A 1 104 ? -31.957 5.814 36.186 1.00 91.69 104 ARG A CA 1
ATOM 843 C C . ARG A 1 104 ? -31.240 6.121 37.503 1.00 91.69 104 ARG A C 1
ATOM 845 O O . ARG A 1 104 ? -31.644 7.022 38.245 1.00 91.69 104 ARG A O 1
ATOM 852 N N . GLN A 1 105 ? -30.172 5.375 37.787 1.00 91.81 105 GLN A N 1
ATOM 853 C CA . GLN A 1 105 ? -29.396 5.484 39.022 1.00 91.81 105 GLN A CA 1
ATOM 854 C C . GLN A 1 105 ? -27.952 5.912 38.764 1.00 91.81 105 GLN A C 1
ATOM 856 O O . GLN A 1 105 ? -27.212 5.279 38.015 1.00 91.81 105 GLN A O 1
ATOM 861 N N . SER A 1 106 ? -27.522 6.958 39.470 1.00 87.81 106 SER A N 1
ATOM 862 C CA . SER A 1 106 ? -26.148 7.464 39.423 1.00 87.81 106 SER A CA 1
ATOM 863 C C . SER A 1 106 ? -25.312 6.868 40.553 1.00 87.81 106 SER A C 1
ATOM 865 O O . SER A 1 106 ? -25.015 7.537 41.542 1.00 87.81 106 SER A O 1
ATOM 867 N N . THR A 1 107 ? -24.943 5.595 40.428 1.00 93.06 107 THR A N 1
ATOM 868 C CA . THR A 1 107 ? -23.987 4.980 41.361 1.00 93.06 107 THR A CA 1
ATOM 869 C C . THR A 1 107 ? -22.560 5.464 41.060 1.00 93.06 107 THR A C 1
ATOM 871 O O . THR A 1 107 ? -22.264 5.818 39.915 1.00 93.06 107 THR A O 1
ATOM 874 N N . PRO A 1 108 ? -21.631 5.458 42.034 1.00 93.06 108 PRO A N 1
ATOM 875 C CA . PRO A 1 108 ? -20.230 5.802 41.772 1.00 93.06 108 PRO A CA 1
ATOM 876 C C . PRO A 1 108 ? -19.601 4.954 40.657 1.00 93.06 108 PRO A C 1
ATOM 878 O O . PRO A 1 108 ? -18.840 5.469 39.843 1.00 93.06 108 PRO A O 1
ATOM 881 N N . ALA A 1 109 ? -19.973 3.672 40.580 1.00 89.38 109 ALA A N 1
ATOM 882 C CA . ALA A 1 109 ? -19.506 2.759 39.542 1.00 89.38 109 ALA A CA 1
ATOM 883 C C . ALA A 1 109 ? -20.047 3.140 38.151 1.00 89.38 109 ALA A C 1
ATOM 885 O O . ALA A 1 109 ? -19.285 3.165 37.186 1.00 89.38 109 ALA A O 1
ATOM 886 N N . PHE A 1 110 ? -21.330 3.513 38.057 1.00 92.69 110 PHE A N 1
ATOM 887 C CA . PHE A 1 110 ? -21.913 4.046 36.823 1.00 92.69 110 PHE A CA 1
ATOM 888 C C . PHE A 1 110 ? -21.195 5.323 36.371 1.00 92.69 110 PHE A C 1
ATOM 890 O O . PHE A 1 110 ? -20.791 5.419 35.216 1.00 92.69 110 PHE A O 1
ATOM 897 N N . ILE A 1 111 ? -21.004 6.288 37.279 1.00 91.25 111 ILE A N 1
ATOM 898 C CA . ILE A 1 111 ? -20.350 7.568 36.964 1.00 91.25 111 ILE A CA 1
ATOM 899 C C . ILE A 1 111 ? -18.925 7.332 36.452 1.00 91.25 111 ILE A C 1
ATOM 901 O O . ILE A 1 111 ? -18.511 7.967 35.483 1.00 91.25 111 ILE A O 1
ATOM 905 N N . HIS A 1 112 ? -18.194 6.408 37.078 1.00 90.31 112 HIS A N 1
ATOM 906 C CA . HIS A 1 112 ? -16.838 6.060 36.672 1.00 90.31 112 HIS A CA 1
ATOM 907 C C . HIS A 1 112 ? -16.790 5.486 35.249 1.00 90.31 112 HIS A C 1
ATOM 909 O O . HIS A 1 112 ? -16.086 6.029 34.398 1.00 90.31 112 HIS A O 1
ATOM 915 N N . GLU A 1 113 ? -17.570 4.442 34.959 1.00 88.38 113 GLU A N 1
ATOM 916 C CA . GLU A 1 113 ? -17.570 3.806 33.633 1.00 88.38 113 GLU A CA 1
ATOM 917 C C . GLU A 1 113 ? -18.144 4.724 32.543 1.00 88.38 113 GLU A C 1
ATOM 919 O O . GLU A 1 113 ? -17.612 4.780 31.434 1.00 88.38 113 GLU A O 1
ATOM 924 N N . TRP A 1 114 ? -19.172 5.516 32.863 1.00 90.56 114 TRP A N 1
ATOM 925 C CA . TRP A 1 114 ? -19.707 6.529 31.952 1.00 90.56 114 TRP A CA 1
ATOM 926 C C . TRP A 1 114 ? -18.665 7.603 31.611 1.00 90.56 114 TRP A C 1
ATOM 928 O O . TRP A 1 114 ? -18.506 7.967 30.444 1.00 90.56 114 TRP A O 1
ATOM 938 N N . GLY A 1 115 ? -17.916 8.075 32.612 1.00 88.69 115 GLY A N 1
ATOM 939 C CA . GLY A 1 115 ? -16.808 9.011 32.423 1.00 88.69 115 GLY A CA 1
ATOM 940 C C . GLY A 1 115 ? -15.713 8.437 31.524 1.00 88.69 115 GLY A C 1
ATOM 941 O O . GLY A 1 115 ? -15.321 9.090 30.556 1.00 88.69 115 GLY A O 1
ATOM 942 N N . ARG A 1 116 ? -15.290 7.189 31.777 1.00 87.75 116 ARG A N 1
ATOM 943 C CA . ARG A 1 116 ? -14.299 6.486 30.944 1.00 87.75 116 ARG A CA 1
ATOM 944 C C . ARG A 1 116 ? -14.766 6.343 29.493 1.00 87.75 116 ARG A C 1
ATOM 946 O O . ARG A 1 116 ? -13.995 6.619 28.576 1.00 87.75 116 ARG A O 1
ATOM 953 N N . LEU A 1 117 ? -16.031 5.980 29.262 1.00 86.50 117 LEU A N 1
ATOM 954 C CA . LEU A 1 117 ? -16.594 5.887 27.909 1.00 86.50 117 LEU A CA 1
ATOM 955 C C . LEU A 1 117 ? -16.559 7.242 27.180 1.00 86.50 117 LEU A C 1
ATOM 957 O O . LEU A 1 117 ? -16.162 7.300 26.015 1.00 86.50 117 LEU A O 1
ATOM 961 N N . LYS A 1 118 ? -16.943 8.337 27.853 1.00 85.56 118 LYS A N 1
ATOM 962 C CA . LYS A 1 118 ? -16.914 9.691 27.268 1.00 85.56 118 LYS A CA 1
ATOM 963 C C . LYS A 1 118 ? -15.485 10.160 26.981 1.00 85.56 118 LYS A C 1
ATOM 965 O O . LYS A 1 118 ? -15.265 10.775 25.939 1.00 85.56 118 LYS A O 1
ATOM 970 N N . GLU A 1 119 ? -14.525 9.852 27.851 1.00 84.38 119 GLU A N 1
ATOM 971 C CA . GLU A 1 119 ? -13.106 10.154 27.630 1.00 84.38 119 GLU A CA 1
ATOM 972 C C . GLU A 1 119 ? -12.567 9.428 26.390 1.00 84.38 119 GLU A C 1
ATOM 974 O O . GLU A 1 119 ? -11.988 10.055 25.500 1.00 84.38 119 GLU A O 1
ATOM 979 N N . LEU A 1 120 ? -12.803 8.117 26.290 1.00 79.94 120 LEU A N 1
ATOM 980 C CA . LEU A 1 120 ? -12.365 7.312 25.149 1.00 79.94 120 LEU A CA 1
ATOM 981 C C . LEU A 1 120 ? -13.022 7.759 23.844 1.00 79.94 120 LEU A C 1
ATOM 983 O O . LEU A 1 120 ? -12.347 7.844 22.818 1.00 79.94 120 LEU A O 1
ATOM 987 N N . TYR A 1 121 ? -14.310 8.104 23.889 1.00 79.94 121 TYR A N 1
ATOM 988 C CA . TYR A 1 121 ? -15.007 8.695 22.751 1.00 79.94 121 TYR A CA 1
ATOM 989 C C . TYR A 1 121 ? -14.395 10.044 22.345 1.00 79.94 121 TYR A C 1
ATOM 991 O O . TYR A 1 121 ? -14.143 10.269 21.165 1.00 79.94 121 TYR A O 1
ATOM 999 N N . GLY A 1 122 ? -14.073 10.916 23.305 1.00 75.88 122 GLY A N 1
ATOM 1000 C CA . GLY A 1 122 ? -13.390 12.186 23.039 1.00 75.88 122 GLY A CA 1
ATOM 1001 C C . GLY A 1 122 ? -12.028 11.993 22.367 1.00 75.88 122 GLY A C 1
ATOM 1002 O O . GLY A 1 122 ? -11.759 12.606 21.334 1.00 75.88 122 GLY A O 1
ATOM 1003 N N . ARG A 1 123 ? -11.207 11.069 22.886 1.00 75.50 123 ARG A N 1
ATOM 1004 C CA . ARG A 1 123 ? -9.908 10.699 22.294 1.00 75.50 123 ARG A CA 1
ATOM 1005 C C . ARG A 1 123 ? -10.066 10.132 20.884 1.00 75.50 123 ARG A C 1
ATOM 1007 O O . ARG A 1 123 ? -9.280 10.462 20.000 1.00 75.50 123 ARG A O 1
ATOM 1014 N N . TYR A 1 124 ? -11.080 9.297 20.655 1.00 75.00 124 TYR A N 1
ATOM 1015 C CA . TYR A 1 124 ? -11.410 8.783 19.325 1.00 75.00 124 TYR A CA 1
ATOM 1016 C C . TYR A 1 124 ? -11.736 9.922 18.348 1.00 75.00 124 TYR A C 1
ATOM 1018 O O . TYR A 1 124 ? -11.126 10.004 17.284 1.00 75.00 124 TYR A O 1
ATOM 1026 N N . ILE A 1 125 ? -12.639 10.829 18.729 1.00 73.56 125 ILE A N 1
ATOM 1027 C CA . ILE A 1 125 ? -13.065 11.972 17.911 1.00 73.56 125 ILE A CA 1
ATOM 1028 C C . ILE A 1 125 ? -11.886 12.898 17.586 1.00 73.56 125 ILE A C 1
ATOM 1030 O O . ILE A 1 125 ? -11.727 13.301 16.435 1.00 73.56 125 ILE A O 1
ATOM 1034 N N . GLU A 1 126 ? -11.015 13.182 18.556 1.00 70.88 126 GLU A N 1
ATOM 1035 C CA . GLU A 1 126 ? -9.795 13.972 18.349 1.00 70.88 126 GLU A CA 1
ATOM 1036 C C . GLU A 1 126 ? -8.856 13.299 17.332 1.00 70.88 126 GLU A C 1
ATOM 1038 O O . GLU A 1 126 ? -8.418 13.918 16.356 1.00 70.88 126 GLU A O 1
ATOM 1043 N N . LEU A 1 127 ? -8.596 12.001 17.505 1.00 68.19 127 LEU A N 1
ATOM 1044 C CA . LEU A 1 127 ? -7.729 11.233 16.611 1.00 68.19 127 LEU A CA 1
ATOM 1045 C C . LEU A 1 127 ? -8.310 11.116 15.191 1.00 68.19 127 LEU A C 1
ATOM 1047 O O . LEU A 1 127 ? -7.548 11.144 14.219 1.00 68.19 127 LEU A O 1
ATOM 1051 N N . VAL A 1 128 ? -9.637 11.017 15.062 1.00 63.94 128 VAL A N 1
ATOM 1052 C CA . VAL A 1 128 ? -10.348 10.886 13.783 1.00 63.94 128 VAL A CA 1
ATOM 1053 C C . VAL A 1 128 ? -10.502 12.223 13.055 1.00 63.94 128 VAL A C 1
ATOM 1055 O O . VAL A 1 128 ? -10.127 12.299 11.883 1.00 63.94 128 VAL A O 1
ATOM 1058 N N . HIS A 1 129 ? -10.960 13.302 13.694 1.00 60.34 129 HIS A N 1
ATOM 1059 C CA . HIS A 1 129 ? -11.122 14.595 13.005 1.00 60.34 129 HIS A CA 1
ATOM 1060 C C . HIS A 1 129 ? -9.785 15.223 12.604 1.00 60.34 129 HIS A C 1
ATOM 1062 O O . HIS A 1 129 ? -9.674 15.840 11.543 1.00 60.34 129 HIS A O 1
ATOM 1068 N N . HIS A 1 130 ? -8.713 14.991 13.366 1.00 55.75 130 HIS A N 1
ATOM 1069 C CA . HIS A 1 130 ? -7.370 15.369 12.920 1.00 55.75 130 HIS A CA 1
ATOM 1070 C C . HIS A 1 130 ? -6.812 14.461 11.808 1.00 55.75 130 HIS A C 1
ATOM 1072 O O . HIS A 1 130 ? -5.759 14.775 11.242 1.00 55.75 130 HIS A O 1
ATOM 1078 N N . SER A 1 131 ? -7.498 13.360 11.473 1.00 50.34 131 SER A N 1
ATOM 1079 C CA . SER A 1 131 ? -7.188 12.478 10.342 1.00 50.34 131 SER A CA 1
ATOM 1080 C C . SER A 1 131 ? -7.959 12.826 9.065 1.00 50.34 131 SER A C 1
ATOM 1082 O O . SER A 1 131 ? -7.431 12.589 7.985 1.00 50.34 131 SER A O 1
ATOM 1084 N N . GLU A 1 132 ? -9.134 13.465 9.132 1.00 47.44 132 GLU A N 1
ATOM 1085 C CA . GLU A 1 132 ? -9.873 13.912 7.932 1.00 47.44 132 GLU A CA 1
ATOM 1086 C C . GLU A 1 132 ? -9.059 14.902 7.091 1.00 47.44 132 GLU A C 1
ATOM 1088 O O . GLU A 1 132 ? -9.058 14.847 5.862 1.00 47.44 132 GLU A O 1
ATOM 1093 N N . ARG A 1 133 ? -8.256 15.742 7.749 1.00 44.69 133 ARG A N 1
ATOM 1094 C CA . ARG A 1 133 ? -7.290 16.627 7.086 1.00 44.69 133 ARG A CA 1
ATOM 1095 C C . ARG A 1 133 ? -6.197 15.842 6.341 1.00 44.69 133 ARG A C 1
ATOM 1097 O O . ARG A 1 133 ? -5.799 16.226 5.247 1.00 44.69 133 ARG A O 1
ATOM 1104 N N . VAL A 1 134 ? -5.789 14.693 6.885 1.00 39.75 134 VAL A N 1
ATOM 1105 C CA . VAL A 1 134 ? -4.857 13.744 6.250 1.00 39.75 134 VAL A CA 1
ATOM 1106 C C . VAL A 1 134 ? -5.553 12.907 5.171 1.00 39.75 134 VAL A C 1
ATOM 1108 O O . VAL A 1 134 ? -4.906 12.531 4.205 1.00 39.75 134 VAL A O 1
ATOM 1111 N N . LEU A 1 135 ? -6.861 12.645 5.263 1.00 41.62 135 LEU A N 1
ATOM 1112 C CA . LEU A 1 135 ? -7.664 12.036 4.194 1.00 41.62 135 LEU A CA 1
ATOM 1113 C C . LEU A 1 135 ? -7.913 13.006 3.036 1.00 41.62 135 LEU A C 1
ATOM 1115 O O . LEU A 1 135 ? -8.015 12.554 1.904 1.00 41.62 135 LEU A O 1
ATOM 1119 N N . ALA A 1 136 ? -7.952 14.318 3.261 1.00 42.88 136 ALA A N 1
ATOM 1120 C CA . ALA A 1 136 ? -7.954 15.290 2.168 1.00 42.88 136 ALA A CA 1
ATOM 1121 C C . ALA A 1 136 ? -6.604 15.281 1.420 1.00 42.88 136 ALA A C 1
ATOM 1123 O O . ALA A 1 136 ? -6.568 15.256 0.191 1.00 42.88 136 ALA A O 1
ATOM 1124 N N . GLU A 1 137 ? -5.488 15.199 2.149 1.00 38.12 137 GLU A N 1
ATOM 1125 C CA . GLU A 1 137 ? -4.130 15.141 1.579 1.00 38.12 137 GLU A CA 1
ATOM 1126 C C . GLU A 1 137 ? -3.780 13.747 0.997 1.00 38.12 137 GLU A C 1
ATOM 1128 O O . GLU A 1 137 ? -3.104 13.617 -0.026 1.00 38.12 137 GLU A O 1
ATOM 1133 N N . GLY A 1 138 ? -4.294 12.678 1.606 1.00 35.66 138 GLY A N 1
ATOM 1134 C CA . GLY A 1 138 ? -4.132 11.278 1.208 1.00 35.66 138 GLY A CA 1
ATOM 1135 C C . GLY A 1 138 ? -5.150 10.828 0.160 1.00 35.66 138 GLY A C 1
ATOM 1136 O O . GLY A 1 138 ? -4.810 10.065 -0.734 1.00 35.66 138 GLY A O 1
ATOM 1137 N N . GLY A 1 139 ? -6.366 11.364 0.180 1.00 37.69 139 GLY A N 1
ATOM 1138 C CA . GLY A 1 139 ? -7.389 11.214 -0.859 1.00 37.69 139 GLY A CA 1
ATOM 1139 C C . GLY A 1 139 ? -6.965 11.859 -2.177 1.00 37.69 139 GLY A C 1
ATOM 1140 O O . GLY A 1 139 ? -7.220 11.302 -3.245 1.00 37.69 139 GLY A O 1
ATOM 1141 N N . GLN A 1 140 ? -6.184 12.945 -2.118 1.00 34.44 140 GLN A N 1
ATOM 1142 C CA . GLN A 1 140 ? -5.462 13.450 -3.290 1.00 34.44 140 GLN A CA 1
ATOM 1143 C C . GLN A 1 140 ? -4.421 12.448 -3.819 1.00 34.44 140 GLN A C 1
ATOM 1145 O O . GLN A 1 140 ? -4.214 12.382 -5.029 1.00 34.44 140 GLN A O 1
ATOM 1150 N N . SER A 1 141 ? -3.841 11.601 -2.960 1.00 33.09 141 SER A N 1
ATOM 1151 C CA . SER A 1 141 ? -2.979 10.488 -3.393 1.00 33.09 141 SER A CA 1
ATOM 1152 C C . SER A 1 141 ? -3.791 9.297 -3.939 1.00 33.09 141 SER A C 1
ATOM 1154 O O . SER A 1 141 ? -3.383 8.686 -4.918 1.00 33.09 141 SER A O 1
ATOM 1156 N N . ILE A 1 142 ? -4.979 9.014 -3.388 1.00 39.28 142 ILE A N 1
ATOM 1157 C CA . ILE A 1 142 ? -5.851 7.874 -3.750 1.00 39.28 142 ILE A CA 1
ATOM 1158 C C . ILE A 1 142 ? -6.693 8.131 -5.021 1.00 39.28 142 ILE A C 1
ATOM 1160 O O . ILE A 1 142 ? -7.308 7.205 -5.550 1.00 39.28 142 ILE A O 1
ATOM 1164 N N . SER A 1 143 ? -6.675 9.340 -5.600 1.00 33.38 143 SER A N 1
ATOM 1165 C CA . SER A 1 143 ? -7.345 9.657 -6.877 1.00 33.38 143 SER A CA 1
ATOM 1166 C C . SER A 1 143 ? -6.659 9.035 -8.124 1.00 33.38 143 SER A C 1
ATOM 1168 O O . SER A 1 143 ? -6.178 9.687 -9.047 1.00 33.38 143 SER A O 1
ATOM 1170 N N . GLY A 1 144 ? -6.615 7.701 -8.157 1.00 39.91 144 GLY A N 1
ATOM 1171 C CA . GLY A 1 144 ? -7.228 6.861 -9.196 1.00 39.91 144 GLY A CA 1
ATOM 1172 C C . GLY A 1 144 ? -6.564 6.706 -10.568 1.00 39.91 144 GLY A C 1
ATOM 1173 O O . GLY A 1 144 ? -6.694 5.641 -11.162 1.00 39.91 144 GLY A O 1
ATOM 1174 N N . ALA A 1 145 ? -5.825 7.684 -11.091 1.00 36.84 145 ALA A N 1
ATOM 1175 C CA . ALA A 1 145 ? -5.262 7.585 -12.451 1.00 36.84 145 ALA A CA 1
ATOM 1176 C C . ALA A 1 145 ? -3.763 7.912 -12.527 1.00 36.84 145 ALA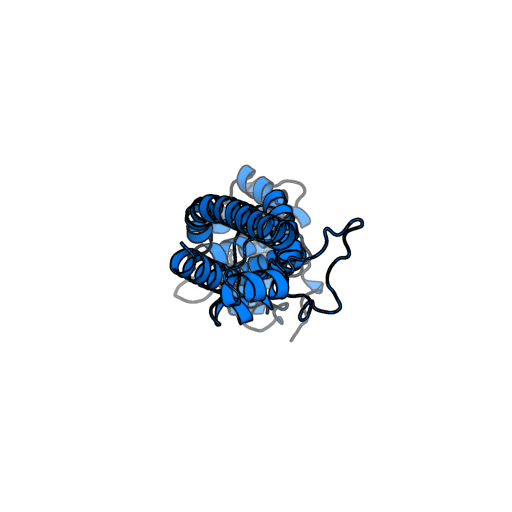 A C 1
ATOM 1178 O O . ALA A 1 145 ? -3.043 7.341 -13.348 1.00 36.84 145 ALA A O 1
ATOM 1179 N N . ALA A 1 146 ? -3.256 8.758 -11.627 1.00 45.69 146 ALA A N 1
ATOM 1180 C CA . ALA A 1 146 ? -1.854 9.177 -11.629 1.00 45.69 146 ALA A CA 1
ATOM 1181 C C . ALA A 1 146 ? -0.890 8.140 -11.003 1.00 45.69 146 ALA A C 1
ATOM 1183 O O . ALA A 1 146 ? 0.298 8.116 -11.336 1.00 45.69 146 ALA A O 1
ATOM 1184 N N . GLU A 1 147 ? -1.378 7.249 -10.129 1.00 51.12 147 GLU A N 1
ATOM 1185 C CA . GLU A 1 147 ? -0.525 6.367 -9.313 1.00 51.12 147 GLU A CA 1
ATOM 1186 C C . GLU A 1 147 ? -0.090 5.056 -9.987 1.00 51.12 147 GLU A C 1
ATOM 1188 O O . GLU A 1 147 ? 0.903 4.462 -9.570 1.00 51.12 147 GLU A O 1
ATOM 1193 N N . GLY A 1 148 ? -0.725 4.623 -11.086 1.00 53.78 148 GLY A N 1
ATOM 1194 C CA . GLY A 1 148 ? -0.278 3.420 -11.817 1.00 53.78 148 GLY A CA 1
ATOM 1195 C C . GLY A 1 148 ? 1.160 3.534 -12.338 1.00 53.78 148 GLY A C 1
ATOM 1196 O O . GLY A 1 148 ? 1.910 2.558 -12.360 1.00 53.78 148 GLY A O 1
ATOM 1197 N N . HIS A 1 149 ? 1.580 4.759 -12.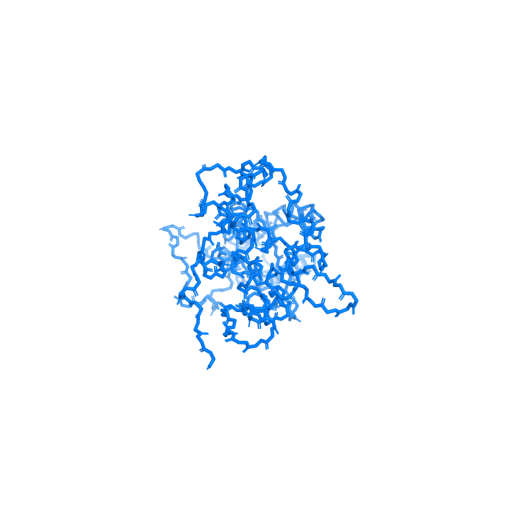657 1.00 67.44 149 HIS A N 1
ATOM 1198 C CA . HIS A 1 149 ? 2.953 5.068 -13.041 1.00 67.44 149 HIS A CA 1
ATOM 1199 C C . HIS A 1 149 ? 3.926 5.048 -11.866 1.00 67.44 149 HIS A C 1
ATOM 1201 O O . HIS A 1 149 ? 5.132 4.952 -12.080 1.00 67.44 149 HIS A O 1
ATOM 1207 N N . ARG A 1 150 ? 3.444 5.151 -10.626 1.00 78.38 150 ARG A N 1
ATOM 1208 C CA . ARG A 1 150 ? 4.295 5.300 -9.450 1.00 78.38 150 ARG A CA 1
ATOM 1209 C C . ARG A 1 150 ? 5.089 4.024 -9.193 1.00 78.38 150 ARG A C 1
ATOM 1211 O O . ARG A 1 150 ? 6.312 4.089 -9.268 1.00 78.38 150 ARG A O 1
ATOM 1218 N N . ILE A 1 151 ? 4.440 2.864 -9.035 1.00 82.12 151 ILE A N 1
ATOM 1219 C CA . ILE A 1 151 ? 5.141 1.566 -8.889 1.00 82.12 151 ILE A CA 1
ATOM 1220 C C . ILE A 1 151 ? 6.033 1.272 -10.104 1.00 82.12 151 ILE A C 1
ATOM 1222 O O . ILE A 1 151 ? 7.156 0.806 -9.942 1.00 82.12 151 ILE A O 1
ATOM 1226 N N . GLN A 1 152 ? 5.595 1.620 -11.319 1.00 87.75 152 GLN A N 1
ATOM 1227 C CA . GLN A 1 152 ? 6.421 1.479 -12.527 1.00 87.75 152 GLN A CA 1
ATOM 1228 C C . GLN A 1 152 ? 7.695 2.333 -12.464 1.00 87.75 152 GLN A C 1
ATOM 1230 O O . GLN A 1 152 ? 8.754 1.886 -12.893 1.00 87.75 152 GLN A O 1
ATOM 1235 N N . ARG A 1 153 ? 7.618 3.550 -11.907 1.00 90.25 153 ARG A N 1
ATOM 1236 C CA . ARG A 1 153 ? 8.778 4.427 -11.688 1.00 90.25 153 ARG A CA 1
ATOM 1237 C C . ARG A 1 153 ? 9.713 3.880 -10.609 1.00 90.25 153 ARG A C 1
ATOM 1239 O O . ARG A 1 153 ? 10.922 3.992 -10.791 1.00 90.25 153 ARG A O 1
ATOM 1246 N N . TYR A 1 154 ? 9.191 3.273 -9.538 1.00 90.00 154 TYR A N 1
ATOM 1247 C CA . TYR A 1 154 ? 10.025 2.554 -8.562 1.00 90.00 154 TYR A CA 1
ATOM 1248 C C . TYR A 1 154 ? 10.738 1.378 -9.229 1.00 90.00 154 TYR A C 1
ATOM 1250 O O . TYR A 1 154 ? 11.963 1.300 -9.169 1.00 90.00 154 TYR A O 1
ATOM 1258 N N . TRP A 1 155 ? 10.007 0.527 -9.953 1.00 92.75 155 TRP A N 1
ATOM 1259 C CA . TRP A 1 155 ? 10.603 -0.603 -10.666 1.00 92.75 155 TRP A CA 1
ATOM 1260 C C . TRP A 1 155 ? 11.676 -0.161 -11.661 1.00 92.75 155 TRP A C 1
ATOM 1262 O O . TRP A 1 155 ? 12.787 -0.682 -11.636 1.00 92.75 155 TRP A O 1
ATOM 1272 N N . TYR A 1 156 ? 11.389 0.870 -12.458 1.00 94.06 156 TYR A N 1
ATOM 1273 C CA . TYR A 1 156 ? 12.361 1.504 -13.341 1.00 94.06 156 TYR A CA 1
ATOM 1274 C C . TYR A 1 156 ? 13.612 1.966 -12.578 1.00 94.06 156 TYR A C 1
ATOM 1276 O O . TYR A 1 156 ? 14.729 1.642 -12.973 1.00 94.06 156 TYR A O 1
ATOM 1284 N N . ALA A 1 157 ? 13.453 2.682 -11.462 1.00 93.25 157 ALA A N 1
ATOM 1285 C CA . ALA A 1 157 ? 14.581 3.183 -10.680 1.00 93.25 157 ALA A CA 1
ATOM 1286 C C . ALA A 1 157 ? 15.466 2.050 -10.127 1.00 93.25 157 ALA A C 1
ATOM 1288 O O . ALA A 1 157 ? 16.692 2.129 -10.250 1.00 93.25 157 ALA A O 1
ATOM 1289 N N . HIS A 1 158 ? 14.861 0.992 -9.575 1.00 93.06 158 HIS A N 1
ATOM 1290 C CA . HIS A 1 158 ? 15.583 -0.192 -9.095 1.00 93.06 158 HIS A CA 1
ATOM 1291 C C . HIS A 1 158 ? 16.272 -0.946 -10.239 1.00 93.06 158 HIS A C 1
ATOM 1293 O O . HIS A 1 158 ? 17.433 -1.335 -10.106 1.00 93.06 158 HIS A O 1
ATOM 1299 N N . TRP A 1 159 ? 15.612 -1.075 -11.394 1.00 94.25 159 TRP A N 1
ATOM 1300 C CA . TRP A 1 159 ? 16.197 -1.701 -12.580 1.00 94.25 159 TRP A CA 1
ATOM 1301 C C . TRP A 1 159 ? 17.461 -0.971 -13.040 1.00 94.25 159 TRP A C 1
ATOM 1303 O O . TRP A 1 159 ? 18.518 -1.589 -13.176 1.00 94.25 159 TRP A O 1
ATOM 1313 N N . ILE A 1 160 ? 17.377 0.353 -13.218 1.00 93.88 160 ILE A N 1
ATOM 1314 C CA . ILE A 1 160 ? 18.512 1.198 -13.613 1.00 93.88 160 ILE A CA 1
ATOM 1315 C C . ILE A 1 160 ? 19.650 1.086 -12.593 1.00 93.88 160 ILE A C 1
ATOM 1317 O O . ILE A 1 160 ? 20.802 0.900 -12.984 1.00 93.88 160 ILE A O 1
ATOM 1321 N N . ARG A 1 161 ? 19.336 1.147 -11.291 1.00 92.69 161 ARG A N 1
ATOM 1322 C CA . ARG A 1 161 ? 20.337 1.040 -10.221 1.00 92.69 161 ARG A CA 1
ATOM 1323 C C . ARG A 1 161 ? 21.080 -0.295 -10.240 1.00 92.69 161 ARG A C 1
ATOM 1325 O O . ARG A 1 161 ? 22.274 -0.308 -9.968 1.00 92.69 161 ARG A O 1
ATOM 1332 N N . GLN A 1 162 ? 20.402 -1.397 -10.550 1.00 91.00 162 GLN A N 1
ATOM 1333 C CA . GLN A 1 162 ? 21.037 -2.715 -10.558 1.00 91.00 162 GLN A CA 1
ATOM 1334 C C . GLN A 1 162 ? 22.006 -2.903 -11.738 1.00 91.00 162 GLN A C 1
ATOM 1336 O O . GLN A 1 162 ? 22.954 -3.673 -11.618 1.00 91.00 162 GLN A O 1
ATOM 1341 N N . ARG A 1 163 ? 21.795 -2.208 -12.866 1.00 89.94 163 ARG A N 1
ATOM 1342 C CA . ARG A 1 163 ? 22.670 -2.311 -14.053 1.00 89.94 163 ARG A CA 1
ATOM 1343 C C . ARG A 1 163 ? 23.819 -1.318 -14.050 1.00 89.94 163 ARG A C 1
ATOM 1345 O O . ARG A 1 163 ? 24.789 -1.522 -14.772 1.00 89.94 163 ARG A O 1
ATOM 1352 N N . LEU A 1 164 ? 23.683 -0.212 -13.323 1.00 88.06 164 LEU A N 1
ATOM 1353 C CA . LEU A 1 164 ? 24.573 0.933 -13.462 1.00 88.06 164 LEU A CA 1
ATOM 1354 C C . LEU A 1 164 ? 25.047 1.431 -12.103 1.00 88.06 164 LEU A C 1
ATOM 1356 O O . LEU A 1 164 ? 24.259 1.686 -11.194 1.00 88.06 164 LEU A O 1
ATOM 1360 N N . SER A 1 165 ? 26.352 1.668 -12.005 1.00 78.56 165 SER A N 1
ATOM 1361 C CA . SER A 1 165 ? 26.968 2.325 -10.850 1.00 78.56 165 SER A CA 1
ATOM 1362 C C . SER A 1 165 ? 26.570 3.804 -10.748 1.00 78.56 165 SER A C 1
ATOM 1364 O O . SER A 1 165 ? 26.480 4.357 -9.649 1.00 78.56 165 SER A O 1
ATOM 1366 N N . THR A 1 166 ? 26.273 4.449 -11.882 1.00 84.44 166 THR A N 1
ATOM 1367 C CA . THR A 1 166 ? 25.850 5.850 -11.967 1.00 84.44 166 THR A CA 1
ATOM 1368 C C . THR A 1 166 ? 24.388 5.968 -12.399 1.00 84.44 166 THR A C 1
ATOM 1370 O O . THR A 1 166 ? 23.889 5.247 -13.254 1.00 84.44 166 THR A O 1
ATOM 1373 N N . LEU A 1 167 ? 23.677 6.949 -11.835 1.00 86.81 167 LEU A N 1
ATOM 1374 C CA . LEU A 1 167 ? 22.303 7.268 -12.241 1.00 86.81 167 LEU A CA 1
ATOM 1375 C C . LEU A 1 167 ? 22.240 8.366 -13.314 1.00 86.81 167 LEU A C 1
ATOM 1377 O O . LEU A 1 167 ? 21.170 8.929 -13.531 1.00 86.81 167 LEU A O 1
ATOM 1381 N N . LYS A 1 168 ? 23.351 8.752 -13.951 1.00 84.06 168 LYS A N 1
ATOM 1382 C CA . LYS A 1 168 ? 23.369 9.870 -14.913 1.00 84.06 168 LYS A CA 1
ATOM 1383 C C . LYS A 1 168 ? 22.647 9.469 -16.198 1.00 84.06 168 LYS A C 1
ATOM 1385 O O . LYS A 1 168 ? 22.872 8.378 -16.695 1.00 84.06 168 LYS A O 1
ATOM 1390 N N . ALA A 1 169 ? 21.824 10.359 -16.755 1.00 80.69 169 ALA A N 1
ATOM 1391 C CA . ALA A 1 169 ? 20.967 10.056 -17.909 1.00 80.69 169 ALA A CA 1
ATOM 1392 C C . ALA A 1 169 ? 21.727 9.461 -19.111 1.00 80.69 169 ALA A C 1
ATOM 1394 O O . ALA A 1 169 ? 21.278 8.478 -19.687 1.00 80.69 169 ALA A O 1
ATOM 1395 N N . ARG A 1 170 ? 22.913 9.996 -19.427 1.00 83.38 170 ARG A N 1
ATOM 1396 C CA . ARG A 1 170 ? 23.763 9.518 -20.533 1.00 83.38 170 ARG A CA 1
ATOM 1397 C C . ARG A 1 170 ? 24.190 8.047 -20.414 1.00 83.38 170 ARG A C 1
ATOM 1399 O O . ARG A 1 170 ? 24.418 7.404 -21.430 1.00 83.38 170 ARG A O 1
ATOM 1406 N N . ASP A 1 171 ? 24.263 7.525 -19.191 1.00 85.69 171 ASP A N 1
ATOM 1407 C CA . ASP A 1 171 ? 24.739 6.167 -18.914 1.00 85.69 171 ASP A CA 1
ATOM 1408 C C . ASP A 1 171 ? 23.575 5.149 -18.914 1.00 85.69 171 ASP A C 1
ATOM 1410 O O . ASP A 1 171 ? 23.806 3.944 -18.891 1.00 85.69 171 ASP A O 1
ATOM 1414 N N . ARG A 1 172 ? 22.309 5.607 -18.956 1.00 88.94 172 ARG A N 1
ATOM 1415 C CA . ARG A 1 172 ? 21.116 4.758 -18.756 1.00 88.94 172 ARG A CA 1
ATOM 1416 C C . ARG A 1 172 ? 20.697 3.937 -19.967 1.00 88.94 172 ARG A C 1
ATOM 1418 O O . ARG A 1 172 ? 20.059 2.900 -19.802 1.00 88.94 172 ARG A O 1
ATOM 1425 N N . SER A 1 173 ? 21.072 4.366 -21.170 1.00 89.19 173 SER A N 1
ATOM 1426 C CA . SER A 1 173 ? 20.593 3.796 -22.436 1.00 89.19 173 SER A CA 1
ATOM 1427 C C . SER A 1 173 ? 20.713 2.265 -22.551 1.00 89.19 173 SER A C 1
ATOM 1429 O O . SER A 1 173 ? 19.793 1.644 -23.085 1.00 89.19 173 SER A O 1
ATOM 1431 N N . PRO A 1 174 ? 21.791 1.600 -22.083 1.00 90.31 174 PRO A N 1
ATOM 1432 C CA . PRO A 1 174 ? 21.863 0.137 -22.107 1.00 90.31 174 PRO A CA 1
ATOM 1433 C C . PRO A 1 174 ? 20.804 -0.527 -21.215 1.00 90.31 174 PRO A C 1
ATOM 1435 O O . PRO A 1 174 ? 20.077 -1.400 -21.684 1.00 90.31 174 PRO A O 1
ATOM 1438 N N . ALA A 1 175 ? 20.663 -0.064 -19.970 1.00 91.81 175 ALA A N 1
ATOM 1439 C CA . ALA A 1 175 ? 19.701 -0.605 -19.009 1.00 91.81 175 ALA A CA 1
ATOM 1440 C C . ALA A 1 175 ? 18.245 -0.320 -19.421 1.00 91.81 175 ALA A C 1
ATOM 1442 O O . ALA A 1 175 ? 17.375 -1.176 -19.260 1.00 91.81 175 ALA A O 1
ATOM 1443 N N . GLU A 1 176 ? 17.985 0.857 -20.001 1.00 93.25 176 GLU A N 1
ATOM 1444 C CA . GLU A 1 176 ? 16.678 1.225 -20.561 1.00 93.25 176 GLU A CA 1
ATOM 1445 C C . GLU A 1 176 ? 16.282 0.316 -21.733 1.00 93.25 176 GLU A C 1
ATOM 1447 O O . GLU A 1 176 ? 15.133 -0.115 -21.804 1.00 93.25 176 GLU A O 1
ATOM 1452 N N . ARG A 1 177 ? 17.222 -0.013 -22.634 1.00 93.31 177 ARG A N 1
ATOM 1453 C CA . ARG A 1 177 ? 16.973 -0.942 -23.753 1.00 93.31 177 ARG A CA 1
ATOM 1454 C C . ARG A 1 177 ? 16.677 -2.358 -23.270 1.00 93.31 177 ARG A C 1
ATOM 1456 O O . ARG A 1 177 ? 15.757 -2.990 -23.779 1.00 93.31 177 ARG A O 1
ATOM 1463 N N . GLU A 1 178 ? 17.425 -2.845 -22.284 1.00 94.38 178 GLU A N 1
ATOM 1464 C CA . GLU A 1 178 ? 17.174 -4.156 -21.674 1.00 94.38 178 GLU A CA 1
ATOM 1465 C C . GLU A 1 178 ? 15.768 -4.213 -21.052 1.00 94.38 178 GLU A C 1
ATOM 1467 O O . GLU A 1 178 ? 15.004 -5.138 -21.332 1.00 94.38 178 GLU A O 1
ATOM 1472 N N . LEU A 1 179 ? 15.389 -3.186 -20.280 1.00 95.31 179 LEU A N 1
ATOM 1473 C CA . LEU A 1 179 ? 14.055 -3.088 -19.686 1.00 95.31 179 LEU A CA 1
ATOM 1474 C C . LEU A 1 179 ? 12.959 -3.022 -20.756 1.00 95.31 179 LEU A C 1
ATOM 1476 O O . LEU A 1 179 ? 11.950 -3.720 -20.645 1.00 95.31 179 LEU A O 1
ATOM 1480 N N . ALA A 1 180 ? 13.159 -2.217 -21.806 1.00 95.25 180 ALA A N 1
ATOM 1481 C CA . ALA A 1 180 ? 12.219 -2.106 -22.919 1.00 95.25 180 ALA A CA 1
ATOM 1482 C C . ALA A 1 180 ? 11.982 -3.465 -23.580 1.00 95.25 180 ALA A C 1
ATOM 1484 O O . ALA A 1 180 ? 10.836 -3.847 -23.806 1.00 95.25 180 ALA A O 1
ATOM 1485 N N . ARG A 1 181 ? 13.052 -4.232 -23.810 1.00 94.94 181 ARG A N 1
ATOM 1486 C CA . ARG A 1 181 ? 12.976 -5.577 -24.383 1.00 94.94 181 ARG A CA 1
ATOM 1487 C C . ARG A 1 181 ? 12.172 -6.535 -23.515 1.00 94.94 181 ARG A C 1
ATOM 1489 O O . ARG A 1 181 ? 11.341 -7.278 -24.035 1.00 94.94 181 ARG A O 1
ATOM 1496 N N . VAL A 1 182 ? 12.393 -6.526 -22.200 1.00 94.94 182 VAL A N 1
ATOM 1497 C CA . VAL A 1 182 ? 11.623 -7.356 -21.258 1.00 94.94 182 VAL A CA 1
ATOM 1498 C C . VAL A 1 182 ? 10.145 -6.987 -21.312 1.00 94.94 182 VAL A C 1
ATOM 1500 O O . VAL A 1 182 ? 9.303 -7.857 -21.535 1.00 94.94 182 VAL A O 1
ATOM 1503 N N . CYS A 1 183 ? 9.826 -5.699 -21.177 1.00 94.06 183 CYS A N 1
ATOM 1504 C CA . CYS A 1 183 ? 8.451 -5.212 -21.224 1.00 94.06 183 CYS A CA 1
ATOM 1505 C C . CYS A 1 183 ? 7.770 -5.554 -22.556 1.00 94.06 183 CYS A C 1
ATOM 1507 O O . CYS A 1 183 ? 6.636 -6.029 -22.547 1.00 94.06 183 CYS A O 1
ATOM 1509 N N . PHE A 1 184 ? 8.466 -5.385 -23.684 1.00 94.38 184 PHE A N 1
ATOM 1510 C CA . PHE A 1 184 ? 7.952 -5.693 -25.021 1.00 94.38 184 PHE A CA 1
ATOM 1511 C C . PHE A 1 184 ? 7.654 -7.186 -25.184 1.00 94.38 184 PHE A C 1
ATOM 1513 O O . PHE A 1 184 ? 6.559 -7.557 -25.608 1.00 94.38 184 PHE A O 1
ATOM 1520 N N . ARG A 1 185 ? 8.572 -8.057 -24.745 1.00 94.00 185 ARG A N 1
ATOM 1521 C CA . ARG A 1 185 ? 8.374 -9.516 -24.747 1.00 94.00 185 ARG A CA 1
ATOM 1522 C C . ARG A 1 185 ? 7.240 -9.972 -23.825 1.00 94.00 185 ARG A C 1
ATOM 1524 O O . ARG A 1 185 ? 6.593 -10.975 -24.107 1.00 94.00 185 ARG A O 1
ATOM 1531 N N . ILE A 1 186 ? 6.981 -9.282 -22.717 1.00 92.12 186 ILE A N 1
ATOM 1532 C CA . ILE A 1 186 ? 5.829 -9.600 -21.858 1.00 92.12 186 ILE A CA 1
ATOM 1533 C C . ILE A 1 186 ? 4.528 -9.112 -22.507 1.00 92.12 186 ILE A C 1
ATOM 1535 O O . ILE A 1 186 ? 3.541 -9.852 -22.536 1.00 92.12 186 ILE A O 1
ATOM 1539 N N . ALA A 1 187 ? 4.530 -7.893 -23.051 1.00 90.00 187 ALA A N 1
ATOM 1540 C CA . ALA A 1 187 ? 3.372 -7.285 -23.699 1.00 90.00 187 ALA A CA 1
ATOM 1541 C C . ALA A 1 187 ? 2.904 -8.100 -24.916 1.00 90.00 187 ALA A C 1
ATOM 1543 O O . ALA A 1 187 ? 1.710 -8.365 -25.044 1.00 90.00 187 ALA A O 1
ATOM 1544 N N . ASN A 1 188 ? 3.839 -8.583 -25.744 1.00 91.31 188 ASN A N 1
ATOM 1545 C CA . ASN A 1 188 ? 3.545 -9.440 -26.899 1.00 91.31 188 ASN A CA 1
ATOM 1546 C C . ASN A 1 188 ? 3.300 -10.921 -26.531 1.00 91.31 188 ASN A C 1
ATOM 1548 O O . ASN A 1 188 ? 2.925 -11.727 -27.377 1.00 91.31 188 ASN A O 1
ATOM 1552 N N . GLY A 1 189 ? 3.492 -11.288 -25.261 1.00 89.19 189 GLY A N 1
ATOM 1553 C CA . GLY A 1 189 ? 3.195 -12.614 -24.731 1.00 89.19 189 GLY A CA 1
ATOM 1554 C C . GLY A 1 189 ? 4.294 -13.670 -24.863 1.00 89.19 189 GLY A C 1
ATOM 1555 O O . GLY A 1 189 ? 4.041 -14.807 -24.460 1.00 89.19 189 GLY A O 1
ATOM 1556 N N . SER A 1 190 ? 5.487 -13.304 -25.338 1.00 90.81 190 SER A N 1
ATOM 1557 C CA . SER A 1 190 ? 6.677 -14.174 -25.395 1.00 90.81 190 SER A CA 1
ATOM 1558 C C . SER A 1 190 ? 7.271 -14.492 -24.015 1.00 90.81 190 SER A C 1
ATOM 1560 O O . SER A 1 190 ? 7.942 -15.507 -23.842 1.00 90.81 190 SER A O 1
ATOM 1562 N N . LEU A 1 191 ? 7.050 -13.624 -23.024 1.00 91.94 191 LEU A N 1
ATOM 1563 C CA . LEU A 1 191 ? 7.404 -13.847 -21.621 1.00 91.94 191 LEU A CA 1
ATOM 1564 C C . LEU A 1 191 ? 6.148 -13.856 -20.748 1.00 91.94 191 LEU A C 1
ATOM 1566 O O . LEU A 1 191 ? 5.182 -13.123 -20.998 1.00 91.94 191 LEU A O 1
ATOM 1570 N N . ARG A 1 192 ? 6.156 -14.682 -19.695 1.00 89.56 192 ARG A N 1
ATOM 1571 C CA . ARG A 1 192 ? 5.095 -14.646 -18.683 1.00 89.56 192 ARG A CA 1
ATOM 1572 C C . ARG A 1 192 ? 5.293 -13.422 -17.781 1.00 89.56 192 ARG A C 1
ATOM 1574 O O . ARG A 1 192 ? 6.406 -13.211 -17.297 1.00 89.56 192 ARG A O 1
ATOM 1581 N N . PRO A 1 193 ? 4.239 -12.626 -17.530 1.00 87.88 193 PRO A N 1
ATOM 1582 C CA . PRO A 1 193 ? 4.326 -11.534 -16.573 1.00 87.88 193 PRO A CA 1
ATOM 1583 C C . PRO A 1 193 ? 4.534 -12.085 -15.156 1.00 87.88 193 PRO A C 1
ATOM 1585 O O . PRO A 1 193 ? 4.024 -13.160 -14.821 1.00 87.88 193 PRO A O 1
ATOM 1588 N N . ALA A 1 194 ? 5.267 -11.351 -14.320 1.00 84.75 194 ALA A N 1
ATOM 1589 C CA . ALA A 1 194 ? 5.400 -11.699 -12.912 1.00 84.75 194 ALA A CA 1
ATOM 1590 C C . ALA A 1 194 ? 4.150 -11.240 -12.154 1.00 84.75 194 ALA A C 1
ATOM 1592 O O . ALA A 1 194 ? 3.734 -10.091 -12.283 1.00 84.75 194 ALA A O 1
ATOM 1593 N N . ARG A 1 195 ? 3.558 -12.127 -11.347 1.00 75.75 195 ARG A N 1
ATOM 1594 C CA . ARG A 1 195 ? 2.428 -11.757 -10.482 1.00 75.75 195 ARG A CA 1
ATOM 1595 C C . ARG A 1 195 ? 2.880 -10.711 -9.447 1.00 75.75 195 ARG A C 1
ATOM 1597 O O . ARG A 1 195 ? 4.026 -10.789 -9.006 1.00 75.75 195 ARG A O 1
ATOM 1604 N N . PRO A 1 196 ? 2.012 -9.764 -9.045 1.00 76.00 196 PRO A N 1
ATOM 1605 C CA . PRO A 1 196 ? 0.597 -9.598 -9.424 1.00 76.00 196 PRO A CA 1
ATOM 1606 C C . PRO A 1 196 ? 0.369 -8.868 -10.762 1.00 76.00 196 PRO A C 1
ATOM 1608 O O . PRO A 1 196 ? -0.768 -8.737 -11.207 1.00 76.00 196 PRO A O 1
ATOM 1611 N N . TYR A 1 197 ? 1.427 -8.393 -11.419 1.00 82.62 197 TYR A N 1
ATOM 1612 C CA . TYR A 1 197 ? 1.326 -7.526 -12.589 1.00 82.62 197 TYR A CA 1
ATOM 1613 C C . TYR A 1 197 ? 0.859 -8.285 -13.827 1.00 82.62 197 TYR A C 1
ATOM 1615 O O . TYR A 1 197 ? 1.340 -9.372 -14.140 1.00 82.62 197 TYR A O 1
ATOM 1623 N N . ASN A 1 198 ? -0.070 -7.695 -14.574 1.00 81.62 198 ASN A N 1
ATOM 1624 C CA . ASN A 1 198 ? -0.550 -8.258 -15.834 1.00 81.62 198 ASN A CA 1
ATOM 1625 C C . ASN A 1 198 ? 0.225 -7.701 -17.045 1.00 81.62 198 ASN A C 1
ATOM 1627 O O . ASN A 1 198 ? 1.021 -6.773 -16.930 1.00 81.62 198 ASN A O 1
ATOM 1631 N N . ARG A 1 199 ? -0.017 -8.245 -18.244 1.00 86.50 199 ARG A N 1
ATOM 1632 C CA . ARG A 1 199 ? 0.669 -7.812 -19.481 1.00 86.50 199 ARG A CA 1
ATOM 1633 C C . ARG A 1 199 ? 0.483 -6.330 -19.799 1.00 86.50 199 ARG A C 1
ATOM 1635 O O . ARG A 1 199 ? 1.433 -5.673 -20.214 1.00 86.50 199 ARG A O 1
ATOM 1642 N N . GLN A 1 200 ? -0.725 -5.809 -19.584 1.00 85.00 200 GLN A N 1
ATOM 1643 C CA . GLN A 1 200 ? -1.051 -4.408 -19.844 1.00 85.00 200 GLN A CA 1
ATOM 1644 C C . GLN A 1 200 ? -0.197 -3.472 -18.980 1.00 85.00 200 GLN A C 1
ATOM 1646 O O . GLN A 1 200 ? 0.237 -2.424 -19.454 1.00 85.00 200 GLN A O 1
ATOM 1651 N N . TRP A 1 201 ? 0.092 -3.865 -17.736 1.00 86.62 201 TRP A N 1
ATOM 1652 C CA . TRP A 1 201 ? 0.962 -3.108 -16.843 1.00 86.62 201 TRP A CA 1
ATOM 1653 C C . TRP A 1 201 ? 2.363 -2.911 -17.438 1.00 86.62 201 TRP A C 1
ATOM 1655 O O . TRP A 1 201 ? 2.847 -1.784 -17.458 1.00 86.62 201 TRP A O 1
ATOM 1665 N N . TYR A 1 202 ? 2.984 -3.955 -17.996 1.00 90.12 202 TYR A N 1
ATOM 1666 C CA . TYR A 1 202 ? 4.296 -3.836 -18.655 1.00 90.12 202 TYR A CA 1
ATOM 1667 C C . TYR A 1 202 ? 4.219 -3.033 -19.956 1.00 90.12 202 TYR A C 1
ATOM 1669 O O . TYR A 1 202 ? 5.089 -2.204 -20.220 1.00 90.12 202 TYR A O 1
ATOM 1677 N N . GLY A 1 203 ? 3.150 -3.224 -20.738 1.00 88.81 203 GLY A N 1
ATOM 1678 C CA . GLY A 1 203 ? 2.919 -2.476 -21.975 1.00 88.81 203 GLY A CA 1
ATOM 1679 C C . GLY A 1 203 ? 2.849 -0.963 -21.755 1.00 88.81 203 GLY A C 1
ATOM 1680 O O . GLY A 1 203 ? 3.378 -0.202 -22.554 1.00 88.81 203 GLY A O 1
ATOM 1681 N N . ARG A 1 204 ? 2.303 -0.506 -20.621 1.00 88.62 204 ARG A N 1
ATOM 1682 C CA . ARG A 1 204 ? 2.220 0.929 -20.290 1.00 88.62 204 ARG A CA 1
ATOM 1683 C C . ARG A 1 204 ? 3.580 1.614 -20.080 1.00 88.62 204 ARG A C 1
ATOM 1685 O O . ARG A 1 204 ? 3.611 2.843 -20.135 1.00 88.62 204 ARG A O 1
ATOM 1692 N N . LEU A 1 205 ? 4.675 0.875 -19.848 1.00 90.25 205 LEU A N 1
ATOM 1693 C CA . LEU A 1 205 ? 6.033 1.451 -19.792 1.00 90.25 205 LEU A CA 1
ATOM 1694 C C . LEU A 1 205 ? 6.615 1.739 -21.181 1.00 90.25 205 LEU A C 1
ATOM 1696 O O . LEU A 1 205 ? 7.581 2.500 -21.282 1.00 90.25 205 LEU A O 1
ATOM 1700 N N . LEU A 1 206 ? 6.073 1.112 -22.223 1.00 91.94 206 LEU A N 1
ATOM 1701 C CA . LEU A 1 206 ? 6.604 1.174 -23.578 1.00 91.94 206 LEU A CA 1
ATOM 1702 C C . LEU A 1 206 ? 6.040 2.365 -24.333 1.00 91.94 206 LEU A C 1
ATOM 1704 O O . LEU A 1 206 ? 4.867 2.688 -24.189 1.00 91.94 206 LEU A O 1
ATOM 1708 N N . ASP A 1 207 ? 6.871 3.015 -25.132 1.00 89.50 207 ASP A N 1
ATOM 1709 C CA . ASP A 1 207 ? 6.434 4.056 -26.048 1.00 89.50 207 ASP A CA 1
ATOM 1710 C C . ASP A 1 207 ? 5.465 3.482 -27.082 1.00 89.50 207 ASP A C 1
ATOM 1712 O O . ASP A 1 207 ? 5.544 2.305 -27.433 1.00 89.50 207 ASP A O 1
ATOM 1716 N N . GLU A 1 208 ? 4.544 4.300 -27.568 1.00 85.94 208 GLU A N 1
ATOM 1717 C CA . GLU A 1 208 ? 3.553 3.873 -28.555 1.00 85.94 208 GLU A CA 1
ATOM 1718 C C . GLU A 1 208 ? 3.845 4.579 -29.874 1.00 85.94 208 GLU A C 1
ATOM 1720 O O . GLU A 1 208 ? 3.900 5.806 -29.947 1.00 85.94 208 GLU A O 1
ATOM 1725 N N . ARG A 1 209 ? 4.048 3.799 -30.938 1.00 76.25 209 ARG A N 1
ATOM 1726 C CA . ARG A 1 209 ? 4.222 4.315 -32.299 1.00 76.25 209 ARG A CA 1
ATOM 1727 C C . ARG A 1 209 ? 3.096 3.760 -33.156 1.00 76.25 209 ARG A C 1
ATOM 1729 O O . ARG A 1 209 ? 2.983 2.549 -33.306 1.00 76.25 209 ARG A O 1
ATOM 1736 N N . ALA A 1 210 ? 2.245 4.646 -33.675 1.00 68.56 210 ALA A N 1
ATOM 1737 C CA . ALA A 1 210 ? 1.055 4.277 -34.451 1.00 68.56 210 ALA A CA 1
ATOM 1738 C C . ALA A 1 210 ? 0.132 3.262 -33.733 1.00 68.56 210 ALA A C 1
ATOM 1740 O O . ALA A 1 210 ? -0.394 2.341 -34.350 1.00 68.56 210 ALA A O 1
ATOM 1741 N N . GLY A 1 211 ? -0.033 3.400 -32.411 1.00 69.88 211 GLY A N 1
ATOM 1742 C CA . GLY A 1 211 ? -0.883 2.514 -31.601 1.00 69.88 211 GLY A CA 1
ATOM 1743 C C . GLY A 1 211 ? -0.278 1.142 -31.284 1.00 69.88 211 GLY A C 1
ATOM 1744 O O . GLY A 1 211 ? -0.920 0.330 -30.621 1.00 69.88 211 GLY A O 1
ATOM 1745 N N . ILE A 1 212 ? 0.959 0.879 -31.715 1.00 76.56 212 ILE A N 1
ATOM 1746 C CA . ILE A 1 212 ? 1.695 -0.350 -31.411 1.00 76.56 212 ILE A CA 1
ATOM 1747 C C . ILE A 1 212 ? 2.788 -0.024 -30.393 1.00 76.56 212 ILE A C 1
ATOM 1749 O O . ILE A 1 212 ? 3.533 0.949 -30.545 1.00 76.56 212 ILE A O 1
ATOM 1753 N N . ALA A 1 213 ? 2.894 -0.843 -29.345 1.00 80.69 213 ALA A N 1
ATOM 1754 C CA . ALA A 1 213 ? 3.959 -0.716 -28.359 1.00 80.69 213 ALA A CA 1
ATOM 1755 C C . ALA A 1 213 ? 5.326 -0.914 -29.035 1.00 80.69 213 ALA A C 1
ATOM 1757 O O . ALA A 1 213 ? 5.591 -1.962 -29.620 1.00 80.69 213 ALA A O 1
ATOM 1758 N N . ALA A 1 214 ? 6.197 0.084 -28.951 1.00 85.19 214 ALA A N 1
ATOM 1759 C CA . ALA A 1 214 ? 7.565 0.018 -29.434 1.00 85.19 214 ALA A CA 1
ATOM 1760 C C . ALA A 1 214 ? 8.473 -0.634 -28.381 1.00 85.19 214 ALA A C 1
ATOM 1762 O O . ALA A 1 214 ? 8.240 -0.509 -27.180 1.00 85.19 214 ALA A O 1
ATOM 1763 N N . GLU A 1 215 ? 9.567 -1.273 -28.805 1.00 92.25 215 GLU A N 1
ATOM 1764 C CA . GLU A 1 215 ? 10.633 -1.749 -27.905 1.00 92.25 215 GLU A CA 1
ATOM 1765 C C . GLU A 1 215 ? 11.484 -0.566 -27.394 1.00 92.25 215 GLU A C 1
ATOM 1767 O O . GLU A 1 215 ? 12.698 -0.491 -27.576 1.00 92.25 215 GLU A O 1
ATOM 1772 N N . GLN A 1 216 ? 10.829 0.419 -26.779 1.00 93.00 216 GLN A N 1
ATOM 1773 C CA . GLN A 1 216 ? 11.440 1.618 -26.221 1.00 93.00 216 GLN A CA 1
ATOM 1774 C C . GLN A 1 216 ? 10.663 2.057 -24.980 1.00 93.00 216 GLN A C 1
ATOM 1776 O O . GLN A 1 216 ? 9.442 2.024 -24.979 1.00 93.00 216 GLN A O 1
ATOM 1781 N N . ILE A 1 217 ? 11.349 2.492 -23.920 1.00 92.94 217 ILE A N 1
ATOM 1782 C CA . ILE A 1 217 ? 10.689 3.048 -22.728 1.00 92.94 217 ILE A CA 1
ATOM 1783 C C . ILE A 1 217 ? 10.130 4.450 -23.025 1.00 92.94 217 ILE A C 1
ATOM 1785 O O . ILE A 1 217 ? 10.829 5.270 -23.629 1.00 92.94 217 ILE A O 1
ATOM 1789 N N . LYS A 1 218 ? 8.915 4.754 -22.535 1.00 91.75 218 LYS A N 1
ATOM 1790 C CA . LYS A 1 218 ? 8.289 6.086 -22.648 1.00 91.75 218 LYS A CA 1
ATOM 1791 C C . LYS A 1 218 ? 9.227 7.190 -22.149 1.00 91.75 218 LYS A C 1
ATOM 1793 O O . LYS A 1 218 ? 9.879 7.064 -21.105 1.00 91.75 218 LYS A O 1
ATOM 1798 N N . GLY A 1 219 ? 9.223 8.328 -22.845 1.00 86.56 219 GLY A N 1
ATOM 1799 C CA . GLY A 1 219 ? 10.036 9.499 -22.489 1.00 86.56 219 GLY A CA 1
ATOM 1800 C C . GLY A 1 219 ? 9.838 9.983 -21.046 1.00 86.56 219 GLY A C 1
ATOM 1801 O O . GLY A 1 219 ? 10.789 10.426 -20.408 1.00 86.56 219 GLY A O 1
ATOM 1802 N N . SER A 1 220 ? 8.641 9.808 -20.478 1.00 88.25 220 SER A N 1
ATOM 1803 C CA . SER A 1 220 ? 8.323 10.185 -19.092 1.00 88.25 220 SER A CA 1
ATOM 1804 C C . SER A 1 220 ? 9.152 9.454 -18.023 1.00 88.25 220 SER A C 1
ATOM 1806 O O . SER A 1 220 ? 9.335 10.002 -16.936 1.00 88.25 220 SER A O 1
ATOM 1808 N N . TYR A 1 221 ? 9.688 8.262 -18.311 1.00 89.75 221 TYR A N 1
ATOM 1809 C CA . TYR A 1 221 ? 10.618 7.555 -17.416 1.00 89.75 221 TYR A CA 1
ATOM 1810 C C . TYR A 1 221 ? 12.075 7.926 -17.712 1.00 89.75 221 TYR A C 1
ATOM 1812 O O . TYR A 1 221 ? 12.861 8.152 -16.789 1.00 89.75 221 TYR A O 1
ATOM 1820 N N . ARG A 1 222 ? 12.426 8.063 -18.997 1.00 88.25 222 ARG A N 1
ATOM 1821 C CA . ARG A 1 222 ? 13.772 8.463 -19.446 1.00 88.25 222 ARG A CA 1
ATOM 1822 C C . ARG A 1 222 ? 14.168 9.841 -18.903 1.00 88.25 222 ARG A C 1
ATOM 1824 O O . ARG A 1 222 ? 15.302 10.043 -18.471 1.00 88.25 222 ARG A O 1
ATOM 1831 N N . ASN A 1 223 ? 13.196 10.749 -18.824 1.00 88.88 223 ASN A N 1
ATOM 1832 C CA . ASN A 1 223 ? 13.368 12.124 -18.355 1.00 88.88 223 ASN A CA 1
ATOM 1833 C C . ASN A 1 223 ? 13.419 12.265 -16.819 1.00 88.88 223 ASN A C 1
ATOM 1835 O O . ASN A 1 223 ? 13.527 13.382 -16.312 1.00 88.88 223 ASN A O 1
ATOM 1839 N N . LEU A 1 224 ? 13.355 11.171 -16.046 1.00 90.19 224 LEU A N 1
ATOM 1840 C CA . LEU A 1 224 ? 13.461 11.252 -14.586 1.00 90.19 224 LEU A CA 1
ATOM 1841 C C . LEU A 1 224 ? 14.839 11.777 -14.156 1.00 90.19 224 LEU A C 1
ATOM 1843 O O . LEU A 1 224 ? 15.890 11.226 -14.507 1.00 90.19 224 LEU A O 1
ATOM 1847 N N . SER A 1 225 ? 14.841 12.830 -13.338 1.00 90.50 225 SER A N 1
ATOM 1848 C CA . SER A 1 225 ? 16.071 13.426 -12.815 1.00 90.50 225 SER A CA 1
ATOM 1849 C C . SER A 1 225 ? 16.802 12.478 -11.856 1.00 90.50 225 SER A C 1
ATOM 1851 O O . SER A 1 225 ? 16.207 11.593 -11.240 1.00 90.50 225 SER A O 1
ATOM 1853 N N . VAL A 1 226 ? 18.116 12.674 -11.686 1.00 92.12 226 VAL A N 1
ATOM 1854 C CA . VAL A 1 226 ? 18.916 11.906 -10.710 1.00 92.12 226 VAL A CA 1
ATOM 1855 C C . VAL A 1 226 ? 18.356 12.063 -9.296 1.00 92.12 226 VAL A C 1
ATOM 1857 O O . VAL A 1 226 ? 18.272 11.081 -8.562 1.00 92.12 226 VAL A O 1
ATOM 1860 N N . LYS A 1 227 ? 17.941 13.285 -8.933 1.00 90.88 227 LYS A N 1
ATOM 1861 C CA . LYS A 1 227 ? 17.289 13.570 -7.652 1.00 90.88 227 LYS A CA 1
ATOM 1862 C C . LYS A 1 227 ? 16.047 12.696 -7.484 1.00 90.88 227 LYS A C 1
ATOM 1864 O O . LYS A 1 227 ? 15.940 11.995 -6.484 1.00 90.88 227 LYS A O 1
ATOM 1869 N N . LYS A 1 228 ? 15.177 12.646 -8.500 1.00 89.00 228 LYS A N 1
ATOM 1870 C CA . LYS A 1 228 ? 13.944 11.862 -8.421 1.00 89.00 228 LYS A CA 1
ATOM 1871 C C . LYS A 1 228 ? 14.198 10.361 -8.323 1.00 89.00 228 LYS A C 1
ATOM 1873 O O . LYS A 1 228 ? 13.528 9.682 -7.556 1.00 89.00 228 LYS A O 1
ATOM 1878 N N . LEU A 1 229 ? 15.180 9.840 -9.058 1.00 90.81 229 LEU A N 1
ATOM 1879 C CA . LEU A 1 229 ? 15.566 8.433 -8.937 1.00 90.81 229 LEU A CA 1
ATOM 1880 C C . LEU A 1 229 ? 16.088 8.099 -7.537 1.00 90.81 229 LEU A C 1
ATOM 1882 O O . LEU A 1 229 ? 15.760 7.042 -7.013 1.00 90.81 229 LEU A O 1
ATOM 1886 N N . ARG A 1 230 ? 16.870 8.990 -6.914 1.00 90.38 230 ARG A N 1
ATOM 1887 C CA . ARG A 1 230 ? 17.326 8.793 -5.530 1.00 90.38 230 ARG A CA 1
ATOM 1888 C C . ARG A 1 230 ? 16.164 8.805 -4.543 1.00 90.38 230 ARG A C 1
ATOM 1890 O O . ARG A 1 230 ? 16.117 7.907 -3.718 1.00 90.38 230 ARG A O 1
ATOM 1897 N N . GLU A 1 231 ? 15.227 9.745 -4.679 1.00 87.56 231 GLU A N 1
ATOM 1898 C CA . GLU A 1 231 ? 14.010 9.794 -3.852 1.00 87.56 231 GLU A CA 1
ATOM 1899 C C . GLU A 1 231 ? 13.220 8.480 -3.928 1.00 87.56 231 GLU A C 1
ATOM 1901 O O . GLU A 1 231 ? 12.830 7.935 -2.899 1.00 87.56 231 GLU A O 1
ATOM 1906 N N . LEU A 1 232 ? 13.024 7.949 -5.141 1.00 88.62 232 LEU A N 1
ATOM 1907 C CA . LEU A 1 232 ? 12.328 6.676 -5.351 1.00 88.62 232 LEU A CA 1
ATOM 1908 C C . LEU A 1 232 ? 13.087 5.504 -4.710 1.00 88.62 232 LEU A C 1
ATOM 1910 O O . LEU A 1 232 ? 12.480 4.665 -4.064 1.00 88.62 232 LEU A O 1
ATOM 1914 N N . LEU A 1 233 ? 14.414 5.459 -4.835 1.00 88.69 233 LEU A N 1
ATOM 1915 C CA . LEU A 1 233 ? 15.225 4.390 -4.239 1.00 88.69 233 LEU A CA 1
ATOM 1916 C C . LEU A 1 233 ? 15.321 4.465 -2.707 1.00 88.69 233 LEU A C 1
ATOM 1918 O O . LEU A 1 233 ? 15.648 3.467 -2.076 1.00 88.69 233 LEU A O 1
ATOM 1922 N N . SER A 1 234 ? 15.089 5.638 -2.113 1.00 83.50 234 SER A N 1
ATOM 1923 C CA . SER A 1 234 ? 15.138 5.843 -0.659 1.00 83.50 234 SER A CA 1
ATOM 1924 C C . SER A 1 234 ? 13.804 5.607 0.055 1.00 83.50 234 SER A C 1
ATOM 1926 O O . SER A 1 234 ? 13.755 5.673 1.280 1.00 83.50 234 SER A O 1
ATOM 1928 N N . ASP A 1 235 ? 12.710 5.375 -0.676 1.00 77.94 235 ASP A N 1
ATOM 1929 C CA . ASP A 1 235 ? 11.390 5.205 -0.065 1.00 77.94 235 ASP A CA 1
ATOM 1930 C C . ASP A 1 235 ? 11.240 3.802 0.541 1.00 77.94 235 ASP A C 1
ATOM 1932 O O . ASP A 1 235 ? 11.007 2.817 -0.160 1.00 77.94 235 ASP A O 1
ATOM 1936 N N . ALA A 1 236 ? 11.322 3.716 1.869 1.00 70.56 236 ALA A N 1
ATOM 1937 C CA . ALA A 1 236 ? 11.220 2.453 2.599 1.00 70.56 236 ALA A CA 1
ATOM 1938 C C . ALA A 1 236 ? 9.860 1.741 2.441 1.00 70.56 236 ALA A C 1
ATOM 1940 O O . ALA A 1 236 ? 9.760 0.547 2.728 1.00 70.56 236 ALA A O 1
ATOM 1941 N N . ARG A 1 237 ? 8.813 2.437 1.970 1.00 65.75 237 ARG A N 1
ATOM 1942 C CA . ARG A 1 237 ? 7.468 1.858 1.801 1.00 65.75 237 ARG A CA 1
ATOM 1943 C C . ARG A 1 237 ? 7.383 0.883 0.628 1.00 65.75 237 ARG A C 1
ATOM 1945 O O . ARG A 1 237 ? 6.515 0.016 0.623 1.00 65.75 237 ARG A O 1
ATOM 1952 N N . ILE A 1 238 ? 8.263 1.011 -0.369 1.00 72.12 238 ILE A N 1
ATOM 1953 C CA . ILE A 1 238 ? 8.259 0.171 -1.574 1.00 72.12 238 ILE A CA 1
ATOM 1954 C C . ILE A 1 238 ? 9.623 -0.504 -1.700 1.00 72.12 238 ILE A C 1
ATOM 1956 O O . ILE A 1 238 ? 10.532 -0.009 -2.356 1.00 72.12 238 ILE A O 1
ATOM 1960 N N . SER A 1 239 ? 9.763 -1.660 -1.053 1.00 74.88 239 SER A N 1
ATOM 1961 C CA . SER A 1 239 ? 10.951 -2.509 -1.191 1.00 74.88 239 SER A CA 1
ATOM 1962 C C . SER A 1 239 ? 10.899 -3.424 -2.422 1.00 74.88 239 SER A C 1
ATOM 1964 O O . SER A 1 239 ? 9.831 -3.677 -2.981 1.00 74.88 239 SER A O 1
ATOM 1966 N N . GLU A 1 240 ? 12.058 -3.967 -2.819 1.00 79.56 240 GLU A N 1
ATOM 1967 C CA . GLU A 1 240 ? 12.234 -4.799 -4.026 1.00 79.56 240 GLU A CA 1
ATOM 1968 C C . GLU A 1 240 ? 11.310 -6.018 -4.092 1.00 79.56 240 GLU A C 1
ATOM 1970 O O . GLU A 1 240 ? 10.911 -6.429 -5.177 1.00 79.56 240 GLU A O 1
ATOM 1975 N N . ARG A 1 241 ? 10.908 -6.563 -2.938 1.00 77.56 241 ARG A N 1
ATOM 1976 C CA . ARG A 1 241 ? 9.963 -7.690 -2.853 1.00 77.56 241 ARG A CA 1
ATOM 1977 C C . ARG A 1 241 ? 8.573 -7.365 -3.413 1.00 77.56 241 ARG A C 1
ATOM 1979 O O . ARG A 1 241 ? 7.824 -8.278 -3.735 1.00 77.56 241 ARG A O 1
ATOM 1986 N N . HIS A 1 242 ? 8.222 -6.081 -3.489 1.00 73.44 242 HIS A N 1
ATOM 1987 C CA . HIS A 1 242 ? 6.951 -5.607 -4.032 1.00 73.44 242 HIS A CA 1
ATOM 1988 C C . HIS A 1 242 ? 7.083 -5.126 -5.475 1.00 73.44 242 HIS A C 1
ATOM 1990 O O . HIS A 1 242 ? 6.180 -4.455 -5.956 1.00 73.44 242 HIS A O 1
ATOM 1996 N N . LEU A 1 243 ? 8.213 -5.367 -6.139 1.00 86.19 243 LEU A N 1
ATOM 1997 C CA . LEU A 1 243 ? 8.439 -4.980 -7.525 1.00 86.19 243 LEU A CA 1
ATOM 1998 C C . LEU A 1 243 ? 8.502 -6.239 -8.395 1.00 86.19 243 LEU A C 1
ATOM 2000 O O . LEU A 1 243 ? 8.801 -7.327 -7.894 1.00 86.19 243 LEU A O 1
ATOM 2004 N N . PRO A 1 244 ? 8.255 -6.124 -9.712 1.00 89.50 244 PRO A N 1
ATOM 2005 C CA . PRO A 1 244 ? 8.591 -7.209 -10.615 1.00 89.50 244 PRO A CA 1
ATOM 2006 C C . PRO A 1 244 ? 10.074 -7.588 -10.488 1.00 89.50 244 PRO A C 1
ATOM 2008 O O . PRO A 1 244 ? 10.897 -6.735 -10.134 1.00 89.50 244 PRO A O 1
ATOM 2011 N N . PRO A 1 245 ? 10.440 -8.833 -10.842 1.00 92.00 245 PRO A N 1
ATOM 2012 C CA . PRO A 1 245 ? 11.820 -9.271 -10.789 1.00 92.00 245 PRO A CA 1
ATOM 2013 C C . PRO A 1 245 ? 12.742 -8.289 -11.497 1.00 92.00 245 PRO A C 1
ATOM 2015 O O . PRO A 1 245 ? 12.448 -7.799 -12.589 1.00 92.00 245 PRO A O 1
ATOM 2018 N N . LEU A 1 246 ? 13.872 -8.003 -10.862 1.00 92.00 246 LEU A N 1
ATOM 2019 C CA . LEU A 1 246 ? 14.862 -7.103 -11.428 1.00 92.00 246 LEU A CA 1
ATOM 2020 C C . LEU A 1 246 ? 15.812 -7.834 -12.380 1.00 92.00 246 LEU A C 1
ATOM 2022 O O . LEU A 1 246 ? 16.670 -7.204 -12.960 1.00 92.00 246 LEU A O 1
ATOM 2026 N N . ARG A 1 247 ? 15.694 -9.146 -12.583 1.00 89.25 247 ARG A N 1
ATOM 2027 C CA . ARG A 1 247 ? 16.563 -9.922 -13.484 1.00 89.25 247 ARG A CA 1
ATOM 2028 C C . ARG A 1 247 ? 15.739 -10.567 -14.587 1.00 89.25 247 ARG A C 1
ATOM 2030 O O . ARG A 1 247 ? 14.629 -11.026 -14.322 1.00 89.25 247 ARG A O 1
ATOM 2037 N N . VAL A 1 248 ? 16.270 -10.599 -15.809 1.00 87.06 248 VAL A N 1
ATOM 2038 C CA . VAL A 1 248 ? 15.554 -11.131 -16.982 1.00 87.06 248 VAL A CA 1
ATOM 2039 C C . VAL A 1 248 ? 15.257 -12.618 -16.799 1.00 87.06 248 VAL A C 1
ATOM 2041 O O . VAL A 1 248 ? 14.165 -13.077 -17.120 1.00 87.06 248 VAL A O 1
ATOM 2044 N N . GLU A 1 249 ? 16.197 -13.352 -16.212 1.00 87.38 249 GLU A N 1
ATOM 2045 C CA . GLU A 1 249 ? 16.160 -14.802 -16.006 1.00 87.38 249 GLU A CA 1
ATOM 2046 C C . GLU A 1 249 ? 15.054 -15.227 -15.032 1.00 87.38 249 GLU A C 1
ATOM 2048 O O . GLU A 1 249 ? 14.586 -16.362 -15.066 1.00 87.38 249 GLU A O 1
ATOM 2053 N N . ALA A 1 250 ? 14.607 -14.312 -14.170 1.00 86.50 250 ALA A N 1
ATOM 2054 C CA . ALA A 1 250 ? 13.515 -14.566 -13.240 1.00 86.50 250 ALA A CA 1
ATOM 2055 C C . ALA A 1 250 ? 12.133 -14.542 -13.924 1.00 86.50 250 ALA A C 1
ATOM 2057 O O . ALA A 1 250 ? 11.149 -15.005 -13.340 1.00 86.50 250 ALA A O 1
ATOM 2058 N N . PHE A 1 251 ? 12.040 -14.039 -15.161 1.00 87.12 251 PHE A N 1
ATOM 2059 C CA . PHE A 1 251 ? 10.830 -14.132 -15.972 1.00 87.12 251 PHE A CA 1
ATOM 2060 C C . PHE A 1 251 ? 10.807 -15.463 -16.721 1.00 87.12 251 PHE A C 1
ATOM 2062 O O . PHE A 1 251 ? 11.691 -15.776 -17.516 1.00 87.12 251 PHE A O 1
ATOM 2069 N N . ARG A 1 252 ? 9.759 -16.256 -16.491 1.00 80.69 252 ARG A N 1
ATOM 2070 C CA . ARG A 1 252 ? 9.608 -17.558 -17.145 1.00 80.69 252 ARG A CA 1
ATOM 2071 C C . ARG A 1 252 ? 9.228 -17.379 -18.616 1.00 80.69 252 ARG A C 1
ATOM 2073 O O . ARG A 1 252 ? 8.334 -16.589 -18.943 1.00 80.69 252 ARG A O 1
ATOM 2080 N N . LEU A 1 253 ? 9.875 -18.158 -19.484 1.00 73.31 253 LEU A N 1
ATOM 2081 C CA . LEU A 1 253 ? 9.401 -18.377 -20.851 1.00 73.31 253 LEU A CA 1
ATOM 2082 C C . LEU A 1 253 ? 8.005 -19.002 -20.808 1.00 73.31 253 LEU A C 1
ATOM 2084 O O . LEU A 1 253 ? 7.622 -19.637 -19.817 1.00 73.31 253 LEU A O 1
ATOM 2088 N N . ARG A 1 254 ? 7.209 -18.711 -21.835 1.00 57.75 254 ARG A N 1
ATOM 2089 C CA . ARG A 1 254 ? 5.818 -19.135 -21.846 1.00 57.75 254 ARG A CA 1
ATOM 2090 C C . ARG A 1 254 ? 5.659 -20.597 -22.201 1.00 57.75 254 ARG A C 1
ATOM 2092 O O . ARG A 1 254 ? 6.354 -21.040 -23.133 1.00 57.75 254 ARG A O 1
#

pLDDT: mean 73.32, std 18.04, range [33.09, 95.31]

Radius of gyration: 25.36 Å; chains: 1; bounding box: 60×36×76 Å

Sequence (254 aa):
MWIEIAHDYREIKAVLNPFWVPSAAQWDLHVLCVLTHRQMESPLTARSVVYEPIYSVDASRRSALRAVSYELAFSHDLPENWPTFAERPPPINYDLIAQGICDRQSTPAFIHEWGRLKELYGRYIELVHHSERVLAEGGQSISGAAEGHRIQRYWYAHWIRQRLSTLKARDRSPAERELARVCFRIANGSLRPARPYNRQWYGRLLDERAGIAAEQIKGSYRNLSVKKLRELLSDARISERHLPPLRVEAFRLR